Protein AF-A0AAJ5W5S0-F1 (afdb_monomer_lite)

Radius of gyration: 27.09 Å; chains: 1; bounding box: 65×45×74 Å

Secondary structure (DSSP, 8-state):
---------TTS-----GGGGEE-TTPPEEEE---TTGGG-------TTHHHHHHHHHHS--------TT--SGGGGSPSS-----PPPP--------TT--PPBS--TTS--B-TTSEET-GGGTT-TT-B---TT-EEEETTSS-EEE----------TTEEEE--EE-----------S--S----S-S---------SS--------TT--EEEEEEEEEE-SS-EEEEEEEEEEPP-

Structure (mmCIF, N/CA/C/O backbone):
data_AF-A0AAJ5W5S0-F1
#
_entry.id   AF-A0AAJ5W5S0-F1
#
loop_
_atom_site.group_PDB
_atom_site.id
_atom_site.type_symbol
_atom_site.label_atom_id
_atom_site.label_alt_id
_atom_site.label_comp_id
_atom_site.label_asym_id
_atom_site.label_entity_id
_atom_site.label_seq_id
_atom_site.pdbx_PDB_ins_code
_atom_site.Cartn_x
_atom_site.Cartn_y
_atom_site.Cartn_z
_atom_site.occupancy
_atom_site.B_iso_or_equiv
_atom_site.auth_seq_id
_atom_site.auth_comp_id
_atom_site.auth_asym_id
_atom_site.auth_atom_id
_atom_site.pdbx_PDB_model_num
ATOM 1 N N . MET A 1 1 ? 11.240 17.609 6.354 1.00 46.62 1 MET A N 1
ATOM 2 C CA . MET A 1 1 ? 11.406 16.537 5.352 1.00 46.62 1 MET A CA 1
ATOM 3 C C . MET A 1 1 ? 12.796 16.717 4.761 1.00 46.62 1 MET A C 1
ATOM 5 O O . MET A 1 1 ? 13.033 17.749 4.147 1.00 46.62 1 MET A O 1
ATOM 9 N N . GLY A 1 2 ? 13.743 15.846 5.110 1.00 64.19 2 GLY A N 1
ATOM 10 C CA . GLY A 1 2 ? 15.164 16.008 4.784 1.00 64.19 2 GLY A CA 1
ATOM 11 C C . GLY A 1 2 ? 15.650 14.870 3.896 1.00 64.19 2 GLY A C 1
ATOM 12 O O . GLY A 1 2 ? 15.158 13.753 4.017 1.00 64.19 2 GLY A O 1
ATOM 13 N N . ILE A 1 3 ? 16.584 15.169 2.996 1.00 74.00 3 ILE A N 1
ATOM 14 C CA . ILE A 1 3 ? 17.332 14.152 2.254 1.00 74.00 3 ILE A CA 1
ATOM 15 C C . ILE A 1 3 ? 18.455 13.674 3.169 1.00 74.00 3 ILE A C 1
ATOM 17 O O . ILE A 1 3 ? 19.195 14.495 3.712 1.00 74.00 3 ILE A O 1
ATOM 21 N N . GLU A 1 4 ? 18.584 12.363 3.329 1.00 81.81 4 GLU A N 1
ATOM 22 C CA . GLU A 1 4 ? 19.642 11.745 4.118 1.00 81.81 4 GLU A CA 1
ATOM 23 C C . GLU A 1 4 ? 20.483 10.830 3.228 1.00 81.81 4 GLU A C 1
ATOM 25 O O . GLU A 1 4 ? 19.963 10.142 2.348 1.00 81.81 4 GLU A O 1
ATOM 30 N N . LEU A 1 5 ? 21.798 10.874 3.428 1.00 84.50 5 LEU A N 1
ATOM 31 C CA . LEU A 1 5 ? 22.768 10.132 2.631 1.00 84.50 5 LEU A CA 1
ATOM 32 C C . LEU A 1 5 ? 23.194 8.874 3.381 1.00 84.50 5 LEU A C 1
ATOM 34 O O . LEU A 1 5 ? 23.655 8.947 4.519 1.00 84.50 5 LEU A O 1
ATOM 38 N N . TYR A 1 6 ? 23.083 7.738 2.701 1.00 84.88 6 TYR A N 1
ATOM 39 C CA . TYR A 1 6 ? 23.517 6.437 3.193 1.00 84.88 6 TYR A CA 1
ATOM 40 C C . TYR A 1 6 ? 24.647 5.918 2.315 1.00 84.88 6 TYR A C 1
ATOM 42 O O . TYR A 1 6 ? 24.571 5.989 1.088 1.00 84.88 6 TYR A O 1
ATOM 50 N N . ASN A 1 7 ? 25.681 5.380 2.955 1.00 86.75 7 ASN A N 1
ATOM 51 C CA . ASN A 1 7 ? 26.740 4.654 2.268 1.00 86.75 7 ASN A CA 1
ATOM 52 C C . ASN A 1 7 ? 26.413 3.163 2.299 1.00 86.75 7 ASN A C 1
ATOM 54 O O . ASN A 1 7 ? 25.991 2.645 3.334 1.00 86.75 7 ASN A O 1
ATOM 58 N N . THR A 1 8 ? 26.630 2.483 1.180 1.00 86.69 8 THR A N 1
ATOM 59 C CA . THR A 1 8 ? 26.581 1.024 1.123 1.00 86.69 8 THR A CA 1
ATOM 60 C C . THR A 1 8 ? 27.888 0.427 1.628 1.00 86.69 8 THR A C 1
ATOM 62 O O . THR A 1 8 ? 28.939 1.071 1.587 1.00 86.69 8 THR A O 1
ATOM 65 N N . ASP A 1 9 ? 27.837 -0.823 2.068 1.00 87.31 9 ASP A N 1
ATOM 66 C CA . ASP A 1 9 ? 29.029 -1.624 2.306 1.00 87.31 9 ASP A CA 1
ATOM 67 C C . ASP A 1 9 ? 29.714 -2.050 0.988 1.00 87.31 9 ASP A C 1
ATOM 69 O O . ASP A 1 9 ? 29.285 -1.712 -0.121 1.00 87.31 9 ASP A O 1
ATOM 73 N N . ASN A 1 10 ? 30.792 -2.828 1.112 1.00 86.06 10 ASN A N 1
ATOM 74 C CA . ASN A 1 10 ? 31.581 -3.327 -0.020 1.00 86.06 10 ASN A CA 1
ATOM 75 C C . ASN A 1 10 ? 30.823 -4.328 -0.913 1.00 86.06 10 ASN A C 1
ATOM 77 O O . ASN A 1 10 ? 31.327 -4.697 -1.974 1.00 86.06 10 ASN A O 1
ATOM 81 N N . GLN A 1 11 ? 29.652 -4.799 -0.484 1.00 85.19 11 GLN A N 1
ATOM 82 C CA . GLN A 1 11 ? 28.779 -5.700 -1.234 1.00 85.19 11 GLN A CA 1
ATOM 83 C C . GLN A 1 11 ? 27.560 -4.968 -1.823 1.00 85.19 11 GLN A C 1
ATOM 85 O O . GLN A 1 11 ? 26.788 -5.578 -2.561 1.00 85.19 11 GLN A O 1
ATOM 90 N N . GLY A 1 12 ? 27.409 -3.667 -1.550 1.00 82.81 12 GLY A N 1
ATOM 91 C CA . GLY A 1 12 ? 26.295 -2.852 -2.027 1.00 82.81 12 GLY A CA 1
ATOM 92 C C . GLY A 1 12 ? 25.063 -2.876 -1.119 1.00 82.81 12 GLY A C 1
ATOM 93 O O . GLY A 1 12 ? 24.014 -2.382 -1.533 1.00 82.81 12 GLY A O 1
ATOM 94 N N . TYR A 1 13 ? 25.164 -3.415 0.100 1.00 86.62 13 TYR A N 1
ATOM 95 C CA . TYR A 1 13 ? 24.062 -3.440 1.060 1.00 86.62 13 TYR A CA 1
ATOM 96 C C . TYR A 1 13 ? 24.103 -2.245 2.006 1.00 86.62 13 TYR A C 1
ATOM 98 O O . TYR A 1 13 ? 25.158 -1.704 2.337 1.00 86.62 13 TYR A O 1
ATOM 106 N N . PHE A 1 14 ? 22.926 -1.842 2.466 1.00 87.81 14 PHE A N 1
ATOM 107 C CA . PHE A 1 14 ? 22.765 -0.922 3.582 1.00 87.81 14 PHE A CA 1
ATOM 108 C C . PHE A 1 14 ? 21.450 -1.234 4.301 1.00 87.81 14 PHE A C 1
ATOM 110 O O . PHE A 1 14 ? 20.531 -1.803 3.710 1.00 87.81 14 PHE A O 1
ATOM 117 N N . GLU A 1 15 ? 21.359 -0.856 5.574 1.00 86.12 15 GLU A N 1
ATOM 118 C CA . GLU A 1 15 ? 20.167 -1.063 6.393 1.00 86.12 15 GLU A CA 1
ATOM 119 C C . GLU A 1 15 ? 19.621 0.282 6.877 1.00 86.12 15 GLU A C 1
ATOM 121 O O . GLU A 1 15 ? 20.360 1.139 7.372 1.00 86.12 15 GLU A O 1
ATOM 126 N N . PHE A 1 16 ? 18.310 0.468 6.742 1.00 81.81 16 PHE A N 1
ATOM 127 C CA . PHE A 1 16 ? 17.631 1.636 7.280 1.00 81.81 16 PHE A CA 1
ATOM 128 C C . PHE A 1 16 ? 17.373 1.476 8.773 1.00 81.81 16 PHE A C 1
ATOM 130 O O . PHE A 1 16 ? 16.840 0.467 9.232 1.00 81.81 16 PHE A O 1
ATOM 137 N N . LYS A 1 17 ? 17.629 2.538 9.537 1.00 80.50 17 LYS A N 1
ATOM 138 C CA . LYS A 1 17 ? 17.101 2.641 10.898 1.00 80.50 17 LYS A CA 1
ATOM 139 C C . LYS A 1 17 ? 15.604 2.946 10.829 1.00 80.50 17 LYS A C 1
ATOM 141 O O . LYS A 1 17 ? 15.187 3.827 10.083 1.00 80.50 17 LYS A O 1
ATOM 146 N N . ALA A 1 18 ? 14.798 2.278 11.655 1.00 72.56 18 ALA A N 1
ATOM 147 C CA . ALA A 1 18 ? 13.337 2.442 11.664 1.00 72.56 18 ALA A CA 1
ATOM 148 C C . ALA A 1 18 ? 12.876 3.904 11.856 1.00 72.56 18 ALA A C 1
ATOM 150 O O . ALA A 1 18 ? 11.901 4.340 11.245 1.00 72.56 18 ALA A O 1
ATOM 151 N N . ALA A 1 19 ? 13.612 4.686 12.653 1.00 73.50 19 ALA A N 1
ATOM 152 C CA . ALA A 1 19 ? 13.333 6.109 12.861 1.00 73.50 19 ALA A CA 1
ATOM 153 C C . ALA A 1 19 ? 13.374 6.921 11.552 1.00 73.50 19 ALA A C 1
ATOM 155 O O . ALA A 1 19 ? 12.632 7.887 11.402 1.00 73.50 19 ALA A O 1
ATOM 156 N N . ASN A 1 20 ? 14.193 6.500 10.591 1.00 75.31 20 ASN A N 1
ATOM 157 C CA . ASN A 1 20 ? 14.440 7.201 9.335 1.00 75.31 20 ASN A CA 1
ATOM 158 C C . ASN A 1 20 ? 13.430 6.794 8.248 1.00 75.31 20 ASN A C 1
ATOM 160 O O . ASN A 1 20 ? 13.276 7.492 7.251 1.00 75.31 20 ASN A O 1
ATOM 164 N N . LEU A 1 21 ? 12.699 5.696 8.469 1.00 76.69 21 LEU A N 1
ATOM 165 C CA . LEU A 1 21 ? 11.571 5.271 7.639 1.00 76.69 21 LEU A CA 1
ATOM 166 C C . LEU A 1 21 ? 10.233 5.832 8.133 1.00 76.69 21 LEU A C 1
ATOM 168 O O . LEU A 1 21 ? 9.212 5.607 7.487 1.00 76.69 21 LEU A O 1
ATOM 172 N N . THR A 1 22 ? 10.212 6.537 9.270 1.00 77.19 22 THR A N 1
ATOM 173 C CA . THR A 1 22 ? 8.968 7.061 9.838 1.00 77.19 22 THR A CA 1
ATOM 174 C C . THR A 1 22 ? 8.504 8.284 9.053 1.00 77.19 22 THR A C 1
ATOM 176 O O . THR A 1 22 ? 9.159 9.326 9.067 1.00 77.19 22 THR A O 1
ATOM 179 N N . VAL A 1 23 ? 7.359 8.174 8.381 1.00 75.25 23 VAL A N 1
ATOM 180 C CA . VAL A 1 23 ? 6.801 9.240 7.535 1.00 75.25 23 VAL A CA 1
ATOM 181 C C . VAL A 1 23 ? 5.359 9.551 7.905 1.00 75.25 23 VAL A C 1
ATOM 183 O O . VAL A 1 23 ? 4.652 8.737 8.496 1.00 75.25 23 VAL A O 1
ATOM 186 N N . GLU A 1 24 ? 4.907 10.754 7.560 1.00 69.56 24 GLU A N 1
ATOM 187 C CA . GLU A 1 24 ? 3.483 11.077 7.607 1.00 69.56 24 GLU A CA 1
ATOM 188 C C . GLU A 1 24 ? 2.697 10.155 6.669 1.00 69.56 24 GLU A C 1
ATOM 190 O O . GLU A 1 24 ? 3.199 9.711 5.632 1.00 69.56 24 GLU A O 1
ATOM 195 N N . LYS A 1 25 ? 1.448 9.876 7.046 1.00 67.25 25 LYS A N 1
ATOM 196 C CA . LYS A 1 25 ? 0.549 9.004 6.292 1.00 67.25 25 LYS A CA 1
ATOM 197 C C . LYS A 1 25 ? 0.494 9.404 4.809 1.00 67.25 25 LYS A C 1
ATOM 199 O O . LYS A 1 25 ? 0.438 10.588 4.492 1.00 67.25 25 LYS A O 1
ATOM 204 N N . GLU A 1 26 ? 0.474 8.403 3.925 1.00 67.31 26 GLU A N 1
ATOM 205 C CA . GLU A 1 26 ? 0.316 8.554 2.464 1.00 67.31 26 GLU A CA 1
ATOM 206 C C . GLU A 1 26 ? 1.470 9.276 1.749 1.00 67.31 26 GLU A C 1
ATOM 208 O O . GLU A 1 26 ? 1.390 9.522 0.546 1.00 67.31 26 GLU A O 1
ATOM 213 N N . LYS A 1 27 ? 2.579 9.565 2.441 1.00 72.56 27 LYS A N 1
ATOM 214 C CA . LYS A 1 27 ? 3.788 10.082 1.794 1.00 72.56 27 LYS A CA 1
ATOM 215 C C . LYS A 1 27 ? 4.736 8.931 1.446 1.00 72.56 27 LYS A C 1
ATOM 217 O O . LYS A 1 27 ? 5.205 8.254 2.360 1.00 72.56 27 LYS A O 1
ATOM 222 N N . PRO A 1 28 ? 5.018 8.683 0.155 1.00 73.56 28 PRO A N 1
ATOM 223 C CA . PRO A 1 28 ? 5.963 7.646 -0.243 1.00 73.56 28 PRO A CA 1
ATOM 224 C C . PRO A 1 28 ? 7.396 8.030 0.142 1.00 73.56 28 PRO A C 1
ATOM 226 O O . PRO A 1 28 ? 7.761 9.211 0.134 1.00 73.56 28 PRO A O 1
ATOM 229 N N . VAL A 1 29 ? 8.216 7.023 0.440 1.00 82.75 29 VAL A N 1
ATOM 230 C CA . VAL A 1 29 ? 9.662 7.177 0.621 1.00 82.75 29 VAL A CA 1
ATOM 231 C C . VAL A 1 29 ? 10.337 6.881 -0.712 1.00 82.75 29 VAL A C 1
ATOM 233 O O . VAL A 1 29 ? 10.111 5.833 -1.313 1.00 82.75 29 VAL A O 1
ATOM 236 N N . TYR A 1 30 ? 11.178 7.803 -1.176 1.00 85.69 30 TYR A N 1
ATOM 237 C CA . TYR A 1 30 ? 11.955 7.625 -2.398 1.00 85.69 30 TYR A CA 1
ATOM 238 C C . TYR A 1 30 ? 13.418 7.377 -2.061 1.00 85.69 30 TYR A C 1
ATOM 240 O O . TYR A 1 30 ? 14.034 8.150 -1.325 1.00 85.69 30 TYR A O 1
ATOM 248 N N . ILE A 1 31 ? 13.981 6.327 -2.650 1.00 86.00 31 ILE A N 1
ATOM 249 C CA . ILE A 1 31 ? 15.407 6.025 -2.586 1.00 86.00 31 ILE A CA 1
ATOM 250 C C . ILE A 1 31 ? 16.011 6.354 -3.942 1.00 86.00 31 ILE A C 1
ATOM 252 O O . ILE A 1 31 ? 15.537 5.879 -4.976 1.00 86.00 31 ILE A O 1
ATOM 256 N N . PHE A 1 32 ? 17.084 7.137 -3.919 1.00 86.75 32 PHE A N 1
ATOM 257 C CA . PHE A 1 32 ? 17.840 7.509 -5.104 1.00 86.75 32 PHE A CA 1
ATOM 258 C C . PHE A 1 32 ? 19.259 6.966 -5.004 1.00 86.75 32 PHE A C 1
ATOM 260 O O . PHE A 1 32 ? 19.935 7.160 -3.995 1.00 86.75 32 PHE A O 1
ATOM 267 N N . LEU A 1 33 ? 19.744 6.346 -6.076 1.00 85.94 33 LEU A N 1
ATOM 268 C CA . LEU A 1 33 ? 21.155 6.005 -6.193 1.00 85.94 33 LEU A CA 1
ATOM 269 C C . LEU A 1 33 ? 21.952 7.286 -6.467 1.00 85.94 33 LEU A C 1
ATOM 271 O O . LEU A 1 33 ? 21.665 8.009 -7.424 1.00 85.94 33 LEU A O 1
ATOM 275 N N . GLY A 1 34 ? 22.955 7.571 -5.638 1.00 82.88 34 GLY A N 1
ATOM 276 C CA . GLY A 1 34 ? 23.822 8.750 -5.764 1.00 82.88 34 GLY A CA 1
ATOM 277 C C . GLY A 1 34 ? 24.948 8.630 -6.802 1.00 82.88 34 GLY A C 1
ATOM 278 O O . GLY A 1 34 ? 25.761 9.540 -6.911 1.00 82.88 34 GLY A O 1
ATOM 279 N N . GLU A 1 35 ? 25.018 7.527 -7.551 1.00 81.44 35 GLU A N 1
ATOM 280 C CA . GLU A 1 35 ? 26.126 7.216 -8.466 1.00 81.44 35 GLU A CA 1
ATOM 281 C C . GLU A 1 35 ? 25.953 7.862 -9.855 1.00 81.44 35 GLU A C 1
ATOM 283 O O . GLU A 1 35 ? 24.834 8.137 -10.289 1.00 81.44 35 GLU A O 1
ATOM 288 N N . LYS A 1 36 ? 27.046 8.096 -10.592 1.00 78.31 36 LYS A N 1
ATOM 289 C CA . LYS A 1 36 ? 27.003 8.669 -11.952 1.00 78.31 36 LYS A CA 1
ATOM 290 C C . LYS A 1 36 ? 26.482 7.682 -13.001 1.00 78.31 36 LYS A C 1
ATOM 292 O O . LYS A 1 36 ? 25.806 8.096 -13.934 1.00 78.31 36 LYS A O 1
ATOM 297 N N . ASN A 1 37 ? 26.768 6.389 -12.848 1.00 78.88 37 ASN A N 1
ATOM 298 C CA . ASN A 1 37 ? 26.404 5.336 -13.808 1.00 78.88 37 ASN A CA 1
ATOM 299 C C . ASN A 1 37 ? 25.203 4.507 -13.328 1.00 78.88 37 ASN A C 1
ATOM 301 O O . ASN A 1 37 ? 25.289 3.280 -13.250 1.00 78.88 37 ASN A O 1
ATOM 305 N N . LYS A 1 38 ? 24.097 5.170 -12.968 1.00 77.56 38 LYS A N 1
ATOM 306 C CA . LYS A 1 38 ? 22.944 4.530 -12.304 1.00 77.56 38 LYS A CA 1
ATOM 307 C C . LYS A 1 38 ? 22.337 3.378 -13.098 1.00 77.56 38 LYS A C 1
ATOM 309 O O . LYS A 1 38 ? 21.901 2.403 -12.502 1.00 77.56 38 LYS A O 1
ATOM 314 N N . ASP A 1 39 ? 22.404 3.452 -14.423 1.00 74.88 39 ASP A N 1
ATOM 315 C CA . ASP A 1 39 ? 21.857 2.449 -15.345 1.00 74.88 39 ASP A CA 1
ATOM 316 C C . ASP A 1 39 ? 22.540 1.075 -15.246 1.00 74.88 39 ASP A C 1
ATOM 318 O O . ASP A 1 39 ? 22.029 0.086 -15.764 1.00 74.88 39 ASP A O 1
ATOM 322 N N . ARG A 1 40 ? 23.702 0.993 -14.583 1.00 78.81 40 ARG A N 1
ATOM 323 C CA . ARG A 1 40 ? 24.437 -0.264 -14.365 1.00 78.81 40 ARG A CA 1
ATOM 324 C C . ARG A 1 40 ? 24.049 -0.985 -13.077 1.00 78.81 40 ARG A C 1
ATOM 326 O O . ARG A 1 40 ? 24.549 -2.080 -12.833 1.00 78.81 40 ARG A O 1
ATOM 333 N N . TYR A 1 41 ? 23.205 -0.374 -12.254 1.00 75.44 41 TYR A N 1
ATOM 334 C CA . TYR A 1 41 ? 22.853 -0.878 -10.936 1.00 75.44 41 TYR A CA 1
ATOM 335 C C . TYR A 1 41 ? 21.350 -1.115 -10.843 1.00 75.44 41 TYR A C 1
ATOM 337 O O . TYR A 1 41 ? 20.541 -0.333 -11.341 1.00 75.44 41 TYR A O 1
ATOM 345 N N . VAL A 1 42 ? 20.979 -2.190 -10.152 1.00 79.00 42 VAL A N 1
ATOM 346 C CA . VAL A 1 42 ? 19.589 -2.490 -9.814 1.00 79.00 42 VAL A CA 1
ATOM 347 C C . VAL A 1 42 ? 19.411 -2.227 -8.327 1.00 79.00 42 VAL A C 1
ATOM 349 O O . VAL A 1 42 ? 20.052 -2.866 -7.496 1.00 79.00 42 VAL A O 1
ATOM 352 N N . LEU A 1 43 ? 18.541 -1.275 -7.992 1.00 79.69 43 LEU A N 1
ATOM 353 C CA . LEU A 1 43 ? 18.087 -1.085 -6.619 1.00 79.69 43 LEU A CA 1
ATOM 354 C C . LEU A 1 43 ? 17.004 -2.123 -6.321 1.00 79.69 43 LEU A C 1
ATOM 356 O O . LEU A 1 43 ? 16.025 -2.226 -7.058 1.00 79.69 43 LEU A O 1
ATOM 360 N N . SER A 1 44 ? 17.171 -2.872 -5.235 1.00 82.25 44 SER A N 1
ATOM 361 C CA . SER A 1 44 ? 16.163 -3.810 -4.743 1.00 82.25 44 SER A CA 1
ATOM 362 C C . SER A 1 44 ? 15.917 -3.569 -3.261 1.00 82.25 44 SER A C 1
ATOM 364 O O . SER A 1 44 ? 16.843 -3.254 -2.515 1.00 82.25 44 SER A O 1
ATOM 366 N N . ILE A 1 45 ? 14.656 -3.678 -2.850 1.00 83.06 45 ILE A N 1
ATOM 367 C CA . ILE A 1 45 ? 14.244 -3.511 -1.458 1.00 83.06 45 ILE A CA 1
ATOM 368 C C . ILE A 1 45 ? 13.828 -4.873 -0.935 1.00 83.06 45 ILE A C 1
ATOM 370 O O . ILE A 1 45 ? 12.946 -5.519 -1.499 1.00 83.06 45 ILE A O 1
ATOM 374 N N . ASN A 1 46 ? 14.463 -5.288 0.154 1.00 84.00 46 ASN A N 1
ATOM 375 C CA . ASN A 1 46 ? 14.080 -6.480 0.887 1.00 84.00 46 ASN A CA 1
ATOM 376 C C . ASN A 1 46 ? 13.329 -6.065 2.155 1.00 84.00 46 ASN A C 1
ATOM 378 O O . ASN A 1 46 ? 13.953 -5.690 3.145 1.00 84.00 46 ASN A O 1
ATOM 382 N N . ASP A 1 47 ? 11.997 -6.109 2.111 1.00 80.44 47 ASP A N 1
ATOM 383 C CA . ASP A 1 47 ? 11.155 -5.891 3.287 1.00 80.44 47 ASP A CA 1
ATOM 384 C C . ASP A 1 47 ? 10.865 -7.238 3.982 1.00 80.44 47 ASP A C 1
ATOM 386 O O . ASP A 1 47 ? 10.061 -8.031 3.471 1.00 80.44 47 ASP A O 1
ATOM 390 N N . PRO A 1 48 ? 11.476 -7.519 5.152 1.00 76.62 48 PRO A N 1
ATOM 391 C CA . PRO A 1 48 ? 11.246 -8.769 5.873 1.00 76.62 48 PRO A CA 1
ATOM 392 C C . PRO A 1 48 ? 9.800 -8.898 6.385 1.00 76.62 48 PRO A C 1
ATOM 394 O O . PRO A 1 48 ? 9.336 -10.013 6.640 1.00 76.62 48 PRO A O 1
ATOM 397 N N . TYR A 1 49 ? 9.062 -7.789 6.504 1.00 74.31 49 TYR A N 1
ATOM 398 C CA . TYR A 1 49 ? 7.690 -7.765 7.007 1.00 74.31 49 TYR A CA 1
ATOM 399 C C . TYR A 1 49 ? 6.638 -7.918 5.907 1.00 74.31 49 TYR A C 1
ATOM 401 O O . TYR A 1 49 ? 5.500 -8.278 6.212 1.00 74.31 49 TYR A O 1
ATOM 409 N N . ALA A 1 50 ? 6.990 -7.750 4.629 1.00 76.56 50 ALA A N 1
ATOM 410 C CA . ALA A 1 50 ? 6.040 -7.877 3.520 1.00 76.56 50 ALA A CA 1
ATOM 411 C C . ALA A 1 50 ? 5.343 -9.251 3.499 1.00 76.56 50 ALA A C 1
ATOM 413 O O . ALA A 1 50 ? 4.129 -9.357 3.298 1.00 76.56 50 ALA A O 1
ATOM 414 N N . ASN A 1 51 ? 6.100 -10.323 3.752 1.00 75.19 51 ASN A N 1
ATOM 415 C CA . ASN A 1 51 ? 5.561 -11.685 3.798 1.00 75.19 51 ASN A CA 1
ATOM 416 C C . ASN A 1 51 ? 4.763 -11.960 5.079 1.00 75.19 51 ASN A C 1
ATOM 418 O O . ASN A 1 51 ? 3.765 -12.688 5.039 1.00 75.19 51 ASN A O 1
ATOM 422 N N . LEU A 1 52 ? 5.166 -11.351 6.198 1.00 73.44 52 LEU A N 1
ATOM 423 C CA . LEU A 1 52 ? 4.411 -11.411 7.446 1.00 73.44 52 LEU A CA 1
ATOM 424 C C . LEU A 1 52 ? 3.055 -10.726 7.275 1.00 73.44 52 LEU A C 1
ATOM 426 O O . LEU A 1 52 ? 2.042 -11.353 7.558 1.00 73.44 52 LEU A O 1
ATOM 430 N N . ASN A 1 53 ? 3.005 -9.520 6.703 1.00 69.06 53 ASN A N 1
ATOM 431 C CA . ASN A 1 53 ? 1.757 -8.807 6.415 1.00 69.06 53 ASN A CA 1
ATOM 432 C C . ASN A 1 53 ? 0.809 -9.642 5.543 1.00 69.06 53 ASN A C 1
ATOM 434 O O . ASN A 1 53 ? -0.364 -9.802 5.880 1.00 69.06 53 ASN A O 1
ATOM 438 N N . LYS A 1 54 ? 1.319 -10.267 4.472 1.00 70.88 54 LYS A N 1
ATOM 439 C CA . LYS A 1 54 ? 0.528 -11.189 3.633 1.00 70.88 54 LYS A CA 1
ATOM 440 C C . LYS A 1 54 ? -0.021 -12.389 4.409 1.00 70.88 54 LYS A C 1
ATOM 442 O O . LYS A 1 54 ? -1.087 -12.896 4.071 1.00 70.88 54 LYS A O 1
ATOM 447 N N . SER A 1 55 ? 0.708 -12.862 5.415 1.00 70.88 55 SER A N 1
ATOM 448 C CA . SER A 1 55 ? 0.290 -13.984 6.262 1.00 70.88 55 SER A CA 1
ATOM 449 C C . SER A 1 55 ? -0.730 -13.542 7.314 1.00 70.88 55 SER A C 1
ATOM 451 O O . SER A 1 55 ? -1.739 -14.219 7.497 1.00 70.88 55 SER A O 1
ATOM 453 N N . TYR A 1 56 ? -0.541 -12.366 7.920 1.00 67.56 56 TYR A N 1
ATOM 454 C CA . TYR A 1 56 ? -1.489 -11.754 8.857 1.00 67.56 56 TYR A CA 1
ATOM 455 C C . TYR A 1 56 ? -2.852 -11.498 8.221 1.00 67.56 56 TYR A C 1
ATOM 457 O O . TYR A 1 56 ? -3.872 -11.796 8.837 1.00 67.56 56 TYR A O 1
ATOM 465 N N . LEU A 1 57 ? -2.891 -11.042 6.966 1.00 62.22 57 LEU A N 1
ATOM 466 C CA . LEU A 1 57 ? -4.148 -10.862 6.230 1.00 62.22 57 LEU A CA 1
ATOM 467 C C . LEU A 1 57 ? -4.978 -12.152 6.119 1.00 62.22 57 LEU A C 1
ATOM 469 O O . LEU A 1 57 ? -6.189 -12.072 5.961 1.00 62.22 57 LEU A O 1
ATOM 473 N N . LYS A 1 58 ? -4.358 -13.335 6.217 1.00 68.62 58 LYS A N 1
ATOM 474 C CA . LYS A 1 58 ? -5.072 -14.623 6.194 1.00 68.62 58 LYS A CA 1
ATOM 475 C C . LYS A 1 58 ? -5.629 -15.027 7.558 1.00 68.62 58 LYS A C 1
ATOM 477 O O . LYS A 1 58 ? -6.555 -15.829 7.605 1.00 68.62 58 LYS A O 1
ATOM 482 N N . LEU A 1 59 ? -5.062 -14.509 8.651 1.00 62.78 59 LEU A N 1
ATOM 483 C CA . LEU A 1 59 ? -5.556 -14.756 10.011 1.00 62.78 59 LEU A CA 1
ATOM 484 C C . LEU A 1 59 ? -6.864 -14.006 10.270 1.00 62.78 59 LEU A C 1
ATOM 486 O O . LEU A 1 59 ? -7.715 -14.470 11.023 1.00 62.78 59 LEU A O 1
ATOM 490 N N . PHE A 1 60 ? -7.041 -12.869 9.601 1.00 58.69 60 PHE A N 1
ATOM 491 C CA . PHE A 1 60 ? -8.288 -12.126 9.598 1.00 58.69 60 PHE A CA 1
ATOM 492 C C . PHE A 1 60 ? -9.097 -12.547 8.375 1.00 58.69 60 PHE A C 1
ATOM 494 O O . PHE A 1 60 ? -8.994 -11.956 7.303 1.00 58.69 60 PHE A O 1
ATOM 501 N N . GLY A 1 61 ? -9.912 -13.591 8.526 1.00 50.31 61 GLY A N 1
ATOM 502 C CA . GLY A 1 61 ? -10.968 -13.834 7.553 1.00 50.31 61 GLY A CA 1
ATOM 503 C C . GLY A 1 61 ? -11.840 -12.575 7.473 1.00 50.31 61 GLY A C 1
ATOM 504 O O . GLY A 1 61 ? -12.216 -12.060 8.531 1.00 50.31 61 GLY A O 1
ATOM 505 N N . PRO A 1 62 ? -12.153 -12.036 6.280 1.00 47.34 62 PRO A N 1
ATOM 506 C CA . PRO A 1 62 ? -13.204 -11.036 6.187 1.00 47.34 62 PRO A CA 1
ATOM 507 C C . PRO A 1 62 ? -14.440 -11.619 6.873 1.00 47.34 62 PRO A C 1
ATOM 509 O O . PRO A 1 62 ? -14.912 -12.695 6.497 1.00 47.34 62 PRO A O 1
ATOM 512 N N . GLU A 1 63 ? -14.941 -10.945 7.911 1.00 42.06 63 GLU A N 1
ATOM 513 C CA . GLU A 1 63 ? -16.275 -11.226 8.428 1.00 42.06 63 GLU A CA 1
ATOM 514 C C . GLU A 1 63 ? -17.242 -10.873 7.296 1.00 42.06 63 GLU A C 1
ATOM 516 O O . GLU A 1 63 ? -17.716 -9.742 7.169 1.00 42.06 63 GLU A O 1
ATOM 521 N N . TYR A 1 64 ? -17.501 -11.842 6.419 1.00 40.25 64 TYR A N 1
ATOM 522 C CA . TYR A 1 64 ? -18.601 -11.769 5.484 1.00 40.25 64 TYR A CA 1
ATOM 523 C C . TYR A 1 64 ? -19.864 -11.798 6.333 1.00 40.25 64 TYR A C 1
ATOM 525 O O . TYR A 1 64 ? -20.404 -12.857 6.654 1.00 40.25 64 TYR A O 1
ATOM 533 N N . ARG A 1 65 ? -20.358 -10.615 6.706 1.00 44.28 65 ARG A N 1
ATOM 534 C CA . ARG A 1 65 ? -21.783 -10.481 6.975 1.00 44.28 65 ARG A CA 1
ATOM 535 C C . ARG A 1 65 ? -22.448 -10.941 5.692 1.00 44.28 65 ARG A C 1
ATOM 537 O O . ARG A 1 65 ? -22.274 -10.299 4.658 1.00 44.28 65 ARG A O 1
ATOM 544 N N . ALA A 1 66 ? -23.110 -12.094 5.740 1.00 44.09 66 ALA A N 1
ATOM 545 C CA . ALA A 1 66 ? -23.911 -12.556 4.626 1.00 44.09 66 ALA A CA 1
ATOM 546 C C . ALA A 1 66 ? -24.856 -11.408 4.273 1.00 44.09 66 ALA A C 1
ATOM 548 O O . ALA A 1 66 ? -25.749 -11.075 5.053 1.00 44.09 66 ALA A O 1
ATOM 549 N N . VAL A 1 67 ? -24.605 -10.747 3.143 1.00 46.94 67 VAL A N 1
ATOM 550 C CA . VAL A 1 67 ? -25.576 -9.820 2.582 1.00 46.94 67 VAL A CA 1
ATOM 551 C C . VAL A 1 67 ? -26.773 -10.707 2.264 1.00 46.94 67 VAL A C 1
ATOM 553 O O . VAL A 1 67 ? -26.602 -11.677 1.517 1.00 46.94 67 VAL A O 1
ATOM 556 N N . PRO A 1 68 ? -27.950 -10.474 2.871 1.00 50.44 68 PRO A N 1
ATOM 557 C CA . PRO A 1 68 ? -29.116 -11.271 2.551 1.00 50.44 68 PRO A CA 1
ATOM 558 C C . PRO A 1 68 ? -29.291 -11.232 1.035 1.00 50.44 68 PRO A C 1
ATOM 560 O O . PRO A 1 68 ? -29.278 -10.154 0.442 1.00 50.44 68 PRO A O 1
ATOM 563 N N . SER A 1 69 ? -29.436 -12.392 0.398 1.00 50.91 69 SER A N 1
ATOM 564 C CA . SER A 1 69 ? -29.549 -12.521 -1.064 1.00 50.91 69 SER A CA 1
ATOM 565 C C . SER A 1 69 ? -30.730 -11.725 -1.650 1.00 50.91 69 SER A C 1
ATOM 567 O O . SER A 1 69 ? -30.852 -11.580 -2.860 1.00 50.91 69 SER A O 1
ATOM 569 N N . SER A 1 70 ? -31.604 -11.211 -0.780 1.00 52.78 70 SER A N 1
ATOM 570 C CA . SER A 1 70 ? -32.734 -10.331 -1.058 1.00 52.78 70 SER A CA 1
ATOM 571 C C . SER A 1 70 ? -32.384 -8.839 -1.161 1.00 52.78 70 SER A C 1
ATOM 573 O O . SER A 1 70 ? -33.251 -8.047 -1.532 1.00 52.78 70 SER A O 1
ATOM 575 N N . VAL A 1 71 ? -31.154 -8.414 -0.854 1.00 46.81 71 VAL A N 1
ATOM 576 C CA . VAL A 1 71 ? -30.754 -7.002 -0.935 1.00 46.81 71 VAL A CA 1
ATOM 577 C C . VAL A 1 71 ? -30.314 -6.672 -2.362 1.00 46.81 71 VAL A C 1
ATOM 579 O O . VAL A 1 71 ? -29.153 -6.822 -2.725 1.00 46.81 71 VAL A O 1
ATOM 582 N N . GLN A 1 72 ? -31.255 -6.201 -3.183 1.00 52.72 72 GLN A N 1
ATOM 583 C CA . GLN A 1 72 ? -30.970 -5.746 -4.553 1.00 52.72 72 GLN A CA 1
ATOM 584 C C . GLN A 1 72 ? -30.282 -4.371 -4.621 1.00 52.72 72 GLN A C 1
ATOM 586 O O . GLN A 1 72 ? -29.818 -3.967 -5.683 1.00 52.72 72 GLN A O 1
ATOM 591 N N . ASN A 1 73 ? -30.229 -3.632 -3.508 1.00 53.62 73 ASN A N 1
ATOM 592 C CA . ASN A 1 73 ? -29.661 -2.289 -3.448 1.00 53.62 73 ASN A CA 1
ATOM 593 C C . ASN A 1 73 ? -29.014 -2.032 -2.077 1.00 53.62 73 ASN A C 1
ATOM 595 O O . ASN A 1 73 ? -29.636 -2.253 -1.037 1.00 53.62 73 ASN A O 1
ATOM 599 N N . ASN A 1 74 ? -27.790 -1.499 -2.081 1.00 49.31 74 ASN A N 1
ATOM 600 C CA . ASN A 1 74 ? -27.009 -1.162 -0.886 1.00 49.31 74 ASN A CA 1
ATOM 601 C C . ASN A 1 74 ? -27.692 -0.144 0.050 1.00 49.31 74 ASN A C 1
ATOM 603 O O . ASN A 1 74 ? -27.307 -0.041 1.212 1.00 49.31 74 ASN A O 1
ATOM 607 N N . ASN A 1 75 ? -28.741 0.553 -0.401 1.00 55.62 75 ASN A N 1
ATOM 608 C CA . ASN A 1 75 ? -29.557 1.436 0.441 1.00 55.62 75 ASN A CA 1
ATOM 609 C C . ASN A 1 75 ? -30.156 0.722 1.669 1.00 55.62 75 ASN A C 1
ATOM 611 O O . ASN A 1 75 ? -30.356 1.355 2.702 1.00 55.62 75 ASN A O 1
ATOM 615 N N . VAL A 1 76 ? -30.409 -0.591 1.591 1.00 52.81 76 VAL A N 1
ATOM 616 C CA . VAL A 1 76 ? -30.970 -1.384 2.706 1.00 52.81 76 VAL A CA 1
ATOM 617 C C . VAL A 1 76 ? -29.948 -1.614 3.831 1.00 52.81 76 VAL A C 1
ATOM 619 O O . VAL A 1 76 ? -30.335 -1.846 4.971 1.00 52.81 76 VAL A O 1
ATOM 622 N N . LEU A 1 77 ? -28.649 -1.525 3.526 1.00 51.25 77 LEU A N 1
ATOM 623 C CA . LEU A 1 77 ? -27.558 -1.647 4.500 1.00 51.25 77 LEU A CA 1
ATOM 624 C C . LEU A 1 77 ? -27.097 -0.289 5.046 1.00 51.25 77 LEU A C 1
ATOM 626 O O . LEU A 1 77 ? -26.239 -0.254 5.923 1.00 51.25 77 LEU A O 1
ATOM 630 N N . SER A 1 78 ? -27.647 0.815 4.531 1.00 52.97 78 SER A N 1
ATOM 631 C CA . SER A 1 78 ? -27.349 2.151 5.040 1.00 52.97 78 SER A CA 1
ATOM 632 C C . SER A 1 78 ? -28.054 2.390 6.373 1.00 52.97 78 SER A C 1
ATOM 634 O O . SER A 1 78 ? -29.239 2.073 6.529 1.00 52.97 78 SER A O 1
ATOM 636 N N . LEU A 1 79 ? -27.341 2.976 7.336 1.00 53.78 79 LEU A N 1
ATOM 637 C CA . LEU A 1 79 ? -27.992 3.579 8.493 1.00 53.78 79 LEU A CA 1
ATOM 638 C C . LEU A 1 79 ? -28.901 4.702 7.973 1.00 53.78 79 LEU A C 1
ATOM 640 O O . LEU A 1 79 ? -28.484 5.533 7.161 1.00 53.78 79 LEU A O 1
ATOM 644 N N . LYS A 1 80 ? -30.177 4.695 8.380 1.00 49.84 80 LYS A N 1
ATOM 645 C CA . LYS A 1 80 ? -31.113 5.750 7.980 1.00 49.84 80 LYS A CA 1
ATOM 646 C C . LYS A 1 80 ? -30.561 7.087 8.479 1.00 49.84 80 LYS A C 1
ATOM 648 O O . LYS A 1 80 ? -30.403 7.264 9.681 1.00 49.84 80 LYS A O 1
ATOM 653 N N . SER A 1 81 ? -30.350 7.998 7.526 1.00 48.47 81 SER A N 1
ATOM 654 C CA . SER A 1 81 ? -29.888 9.390 7.660 1.00 48.47 81 SER A CA 1
ATOM 655 C C . SER A 1 81 ? -28.450 9.604 8.167 1.00 48.47 81 SER A C 1
ATOM 657 O O . SER A 1 81 ? -28.080 9.178 9.249 1.00 48.47 81 SER A O 1
ATOM 659 N N . ASN A 1 82 ? -27.688 10.372 7.378 1.00 49.22 82 ASN A N 1
ATOM 660 C CA . ASN A 1 82 ? -26.477 11.118 7.755 1.00 49.22 82 ASN A CA 1
ATOM 661 C C . ASN A 1 82 ? -25.155 10.357 7.984 1.00 49.22 82 ASN A C 1
ATOM 663 O O . ASN A 1 82 ? -24.266 10.866 8.658 1.00 49.22 82 ASN A O 1
ATOM 667 N N . GLU A 1 83 ? -24.934 9.205 7.345 1.00 48.50 83 GLU A N 1
ATOM 668 C CA . GLU A 1 83 ? -23.566 8.672 7.232 1.00 48.50 83 GLU A CA 1
ATOM 669 C C . GLU A 1 83 ? -22.718 9.499 6.247 1.00 48.50 83 GLU A C 1
ATOM 671 O O . GLU A 1 83 ? -22.955 9.482 5.033 1.00 48.50 83 GLU A O 1
ATOM 676 N N . THR A 1 84 ? -21.653 10.135 6.742 1.00 47.81 84 THR A N 1
ATOM 677 C CA . THR A 1 84 ? -20.536 10.674 5.942 1.00 47.81 84 THR A CA 1
ATOM 678 C C . THR A 1 84 ? -19.545 9.563 5.567 1.00 47.81 84 THR A C 1
ATOM 680 O O . THR A 1 84 ? -18.332 9.684 5.717 1.00 47.81 84 THR A O 1
ATOM 683 N N . ALA A 1 85 ? -20.048 8.425 5.087 1.00 46.47 85 ALA A N 1
ATOM 684 C CA . ALA A 1 85 ? -19.191 7.334 4.637 1.00 46.47 85 ALA A CA 1
ATOM 685 C C . ALA A 1 85 ? -18.622 7.643 3.242 1.00 46.47 85 ALA A C 1
ATOM 687 O O . ALA A 1 85 ? -19.354 8.064 2.343 1.00 46.47 85 ALA A O 1
ATOM 688 N N . ILE A 1 86 ? -17.322 7.394 3.038 1.00 46.97 86 ILE A N 1
ATOM 689 C CA . ILE A 1 86 ? -16.699 7.416 1.707 1.00 46.97 86 ILE A CA 1
ATOM 690 C C . ILE A 1 86 ? -17.377 6.327 0.872 1.00 46.97 86 ILE A C 1
ATOM 692 O O . ILE A 1 86 ? -17.111 5.137 1.039 1.00 46.97 86 ILE A O 1
ATOM 696 N N . ARG A 1 87 ? -18.287 6.731 -0.013 1.00 47.31 87 ARG A N 1
ATOM 697 C CA . ARG A 1 87 ? -18.956 5.821 -0.941 1.00 47.31 87 ARG A CA 1
ATOM 698 C C . ARG A 1 87 ? -18.056 5.619 -2.148 1.00 47.31 87 ARG A C 1
ATOM 700 O O . ARG A 1 87 ? -17.560 6.585 -2.727 1.00 47.31 87 ARG A O 1
ATOM 707 N N . LEU A 1 88 ? -17.867 4.365 -2.550 1.00 48.31 88 LEU A N 1
ATOM 708 C CA . LEU A 1 88 ? -17.310 4.087 -3.867 1.00 48.31 88 LEU A CA 1
ATOM 709 C C . LEU A 1 88 ? -18.233 4.719 -4.911 1.00 48.31 88 LEU A C 1
ATOM 711 O O . LEU A 1 88 ? -19.456 4.592 -4.828 1.00 48.31 88 LEU A O 1
ATOM 715 N N . LYS A 1 89 ? -17.641 5.435 -5.869 1.00 46.38 89 LYS A N 1
ATOM 716 C CA . LYS A 1 89 ? -18.383 6.021 -6.982 1.00 46.38 89 LYS A CA 1
ATOM 717 C C . LYS A 1 89 ? -19.057 4.882 -7.742 1.00 46.38 89 LYS A C 1
ATOM 719 O O . LYS A 1 89 ? -18.404 3.891 -8.060 1.00 46.38 89 LYS A O 1
ATOM 724 N N . GLU A 1 90 ? -20.353 5.017 -7.997 1.00 46.50 90 GLU A N 1
ATOM 725 C CA . GLU A 1 90 ? -21.100 4.049 -8.793 1.00 46.50 90 GLU A CA 1
ATOM 726 C C . GLU A 1 90 ? -20.394 3.851 -10.140 1.00 46.50 90 GLU A C 1
ATOM 728 O O . GLU A 1 90 ? -20.165 4.806 -10.888 1.00 46.50 90 GLU A O 1
ATOM 733 N N . VAL A 1 91 ? -19.989 2.611 -10.422 1.00 47.25 91 VAL A N 1
ATOM 734 C CA . VAL A 1 91 ? -19.376 2.258 -11.701 1.00 47.25 91 VAL A CA 1
ATOM 735 C C . VAL A 1 91 ? -20.507 2.020 -12.686 1.00 47.25 91 VAL A C 1
ATOM 737 O O . VAL A 1 91 ? -21.107 0.949 -12.724 1.00 47.25 91 VAL A O 1
ATOM 740 N N . GLN A 1 92 ? -20.809 3.036 -13.487 1.00 47.94 92 GLN A N 1
ATOM 741 C CA . GLN A 1 92 ? -21.731 2.892 -14.600 1.00 47.94 92 GLN A CA 1
ATOM 742 C C . GLN A 1 92 ? -20.974 2.282 -15.785 1.00 47.94 92 GLN A C 1
ATOM 744 O O . GLN A 1 92 ? -20.169 2.951 -16.433 1.00 47.94 92 GLN A O 1
ATOM 749 N N . ILE A 1 93 ? -21.213 0.999 -16.064 1.00 48.75 93 ILE A N 1
ATOM 750 C CA . ILE A 1 93 ? -20.699 0.355 -17.277 1.00 48.75 93 ILE A CA 1
ATOM 751 C C . ILE A 1 93 ? -21.570 0.830 -18.440 1.00 48.75 93 ILE A C 1
ATOM 753 O O . ILE A 1 93 ? -22.679 0.340 -18.644 1.00 48.75 93 ILE A O 1
ATOM 757 N N . THR A 1 94 ? -21.087 1.818 -19.189 1.00 46.59 94 THR A N 1
ATOM 758 C CA . THR A 1 94 ? -21.724 2.259 -20.431 1.00 46.59 94 THR A CA 1
ATOM 759 C C . THR A 1 94 ? -21.102 1.513 -21.610 1.00 46.59 94 THR A C 1
ATOM 761 O O . THR A 1 94 ? -19.882 1.403 -21.733 1.00 46.59 94 THR A O 1
ATOM 764 N N . SER A 1 95 ? -21.937 0.956 -22.488 1.00 44.72 95 SER A N 1
ATOM 765 C CA . SER A 1 95 ? -21.475 0.314 -23.719 1.00 44.72 95 SER A CA 1
ATOM 766 C C . SER A 1 95 ? -20.950 1.383 -24.685 1.00 44.72 95 SER A C 1
ATOM 768 O O . SER A 1 95 ? -21.726 2.031 -25.387 1.00 44.72 95 SER A O 1
ATOM 770 N N . GLY A 1 96 ? -19.637 1.596 -24.707 1.00 48.31 96 GLY A N 1
ATOM 771 C CA . GLY A 1 96 ? -18.970 2.473 -25.665 1.00 48.31 96 GLY A CA 1
ATOM 772 C C . GLY A 1 96 ? -18.355 1.666 -26.802 1.00 48.31 96 GLY A C 1
ATOM 773 O O . GLY A 1 96 ? -17.242 1.172 -26.663 1.00 48.31 96 GLY A O 1
ATOM 774 N N . ASN A 1 97 ? -19.045 1.549 -27.939 1.00 46.78 97 ASN A N 1
ATOM 775 C CA . ASN A 1 97 ? -18.463 0.961 -29.150 1.00 46.78 97 ASN A CA 1
ATOM 776 C C . ASN A 1 97 ? -17.599 2.024 -29.849 1.00 46.78 97 ASN A C 1
ATOM 778 O O . ASN A 1 97 ? -18.050 2.732 -30.752 1.00 46.78 97 ASN A O 1
ATOM 782 N N . ASN A 1 98 ? -16.367 2.213 -29.372 1.00 48.00 98 ASN A N 1
ATOM 783 C CA . ASN A 1 98 ? -15.473 3.229 -29.919 1.00 48.00 98 ASN A CA 1
ATOM 784 C C . ASN A 1 98 ? -14.752 2.696 -31.172 1.00 48.00 98 ASN A C 1
ATOM 786 O O . ASN A 1 98 ? -13.576 2.347 -31.141 1.00 48.00 98 ASN A O 1
ATOM 790 N N . ASN A 1 99 ? -15.469 2.650 -32.300 1.00 51.69 99 ASN A N 1
ATOM 791 C CA . ASN A 1 99 ? -14.997 2.107 -33.587 1.00 51.69 99 ASN A CA 1
ATOM 792 C C . ASN A 1 99 ? -13.854 2.905 -34.260 1.00 51.69 99 ASN A C 1
ATOM 794 O O . ASN A 1 99 ? -13.450 2.575 -35.374 1.00 51.69 99 ASN A O 1
ATOM 798 N N . ASN A 1 100 ? -13.324 3.951 -33.616 1.00 50.81 100 ASN A N 1
ATOM 799 C CA . ASN A 1 100 ? -12.306 4.844 -34.182 1.00 50.81 100 ASN A CA 1
ATOM 800 C C . ASN A 1 100 ? -10.911 4.697 -33.551 1.00 50.81 100 ASN A C 1
ATOM 802 O O . ASN A 1 100 ? -10.012 5.480 -33.869 1.00 50.81 100 ASN A O 1
ATOM 806 N N . PHE A 1 101 ? -10.686 3.701 -32.691 1.00 55.78 101 PHE A N 1
ATOM 807 C CA . PHE A 1 101 ? -9.365 3.479 -32.106 1.00 55.78 101 PHE A CA 1
ATOM 808 C C . PHE A 1 101 ? -8.427 2.787 -33.107 1.00 55.78 101 PHE A C 1
ATOM 810 O O . PHE A 1 101 ? -8.469 1.574 -33.311 1.00 55.78 101 PHE A O 1
ATOM 817 N N . ARG A 1 102 ? -7.562 3.567 -33.763 1.00 64.44 102 ARG A N 1
ATOM 818 C CA . ARG A 1 102 ? -6.456 3.023 -34.562 1.00 64.44 102 ARG A CA 1
ATOM 819 C C . ARG A 1 102 ? -5.279 2.739 -33.638 1.00 64.44 102 ARG A C 1
ATOM 821 O O . ARG A 1 102 ? -4.558 3.662 -33.271 1.00 64.44 102 ARG A O 1
ATOM 828 N N . SER A 1 103 ? -5.079 1.471 -33.287 1.00 69.25 103 SER A N 1
ATOM 829 C CA . SER A 1 103 ? -3.899 1.058 -32.524 1.00 69.25 103 SER A CA 1
ATOM 830 C C . SER A 1 103 ? -2.612 1.469 -33.251 1.00 69.25 103 SER A C 1
ATOM 832 O O . SER A 1 103 ? -2.552 1.344 -34.483 1.00 69.25 103 SER A O 1
ATOM 834 N N . PRO A 1 104 ? -1.577 1.933 -32.528 1.00 81.56 104 PRO A N 1
ATOM 835 C CA . PRO A 1 104 ? -0.289 2.265 -33.126 1.00 81.56 104 PRO A CA 1
ATOM 836 C C . PRO A 1 104 ? 0.294 1.092 -33.926 1.00 81.56 104 PRO A C 1
ATOM 838 O O . PRO A 1 104 ? -0.001 -0.073 -33.653 1.00 81.56 104 PRO A O 1
ATOM 841 N N . ARG A 1 105 ? 1.118 1.391 -34.935 1.00 86.12 105 ARG A N 1
ATOM 842 C CA . ARG A 1 105 ? 1.781 0.359 -35.747 1.00 86.12 105 ARG A CA 1
ATOM 843 C C . ARG A 1 105 ? 2.937 -0.296 -34.990 1.00 86.12 105 ARG A C 1
ATOM 845 O O . ARG A 1 105 ? 3.596 0.346 -34.180 1.00 86.12 105 ARG A O 1
ATOM 852 N N . GLY A 1 106 ? 3.214 -1.548 -35.343 1.00 85.62 106 GLY A N 1
ATOM 853 C CA . GLY A 1 106 ? 4.334 -2.326 -34.823 1.00 85.62 106 GLY A CA 1
ATOM 854 C C . GLY A 1 106 ? 4.070 -2.971 -33.459 1.00 85.62 106 GLY A C 1
ATOM 855 O O . GLY A 1 106 ? 2.935 -2.958 -32.977 1.00 85.62 106 GLY A O 1
ATOM 856 N N . PRO A 1 107 ? 5.107 -3.584 -32.863 1.00 89.31 107 PRO A N 1
ATOM 857 C CA . PRO A 1 107 ? 5.032 -4.124 -31.516 1.00 89.31 107 PRO A CA 1
ATOM 858 C C . PRO A 1 107 ? 4.902 -3.014 -30.468 1.00 89.31 107 PRO A C 1
ATOM 860 O O . PRO A 1 107 ? 5.315 -1.872 -30.688 1.00 89.31 107 PRO A O 1
ATOM 863 N N . ASN A 1 108 ? 4.307 -3.347 -29.327 1.00 89.00 108 ASN A N 1
ATOM 864 C CA . ASN A 1 108 ? 4.327 -2.490 -28.148 1.00 89.00 108 ASN A CA 1
ATOM 865 C C . ASN A 1 108 ? 5.652 -2.652 -27.384 1.00 89.00 108 ASN A C 1
ATOM 867 O O . ASN A 1 108 ? 6.562 -3.359 -27.818 1.00 89.00 108 ASN A O 1
ATOM 871 N N . ALA A 1 109 ? 5.766 -2.002 -26.230 1.00 84.88 109 ALA A N 1
ATOM 872 C CA . ALA A 1 109 ? 6.994 -2.006 -25.446 1.00 84.88 109 ALA A CA 1
ATOM 873 C C . ALA A 1 109 ? 7.341 -3.370 -24.799 1.00 84.88 109 ALA A C 1
ATOM 875 O O . ALA A 1 109 ? 8.495 -3.584 -24.444 1.00 84.88 109 ALA A O 1
ATOM 876 N N . CYS A 1 110 ? 6.395 -4.315 -24.722 1.00 84.62 110 CYS A N 1
ATOM 877 C CA . CYS A 1 110 ? 6.650 -5.712 -24.342 1.00 84.62 110 CYS A CA 1
ATOM 878 C C . CYS A 1 110 ? 7.065 -6.586 -25.539 1.00 84.62 110 CYS A C 1
ATOM 880 O O . CYS A 1 110 ? 7.355 -7.767 -25.371 1.00 84.62 110 CYS A O 1
ATOM 882 N N . GLY A 1 111 ? 7.081 -6.028 -26.753 1.00 87.56 111 GLY A N 1
ATOM 883 C CA . GLY A 1 111 ? 7.307 -6.777 -27.986 1.00 87.56 111 GLY A CA 1
ATOM 884 C C . GLY A 1 111 ? 6.041 -7.413 -28.568 1.00 87.56 111 GLY A C 1
ATOM 885 O O . GLY A 1 111 ? 6.130 -8.060 -29.612 1.00 87.56 111 GLY A O 1
ATOM 886 N N . ASP A 1 112 ? 4.869 -7.210 -27.955 1.00 90.62 112 ASP A N 1
ATOM 887 C CA . ASP A 1 112 ? 3.622 -7.808 -28.430 1.00 90.62 112 ASP A CA 1
ATOM 888 C C . ASP A 1 112 ? 3.069 -7.069 -29.645 1.00 90.62 112 ASP A C 1
ATOM 890 O O . ASP A 1 112 ? 3.005 -5.837 -29.675 1.00 90.62 112 ASP A O 1
ATOM 894 N N . TYR A 1 113 ? 2.580 -7.817 -30.626 1.00 92.94 113 TYR A N 1
ATOM 895 C CA . TYR A 1 113 ? 1.953 -7.281 -31.826 1.00 92.94 113 TYR A CA 1
ATOM 896 C C . TYR A 1 113 ? 0.791 -8.154 -32.295 1.00 92.94 113 TYR A C 1
ATOM 898 O O . TYR A 1 113 ? 0.701 -9.348 -32.018 1.00 92.94 113 TYR A O 1
ATOM 906 N N . VAL A 1 114 ? -0.092 -7.553 -33.080 1.00 93.25 114 VAL A N 1
ATOM 907 C CA . VAL A 1 114 ? -1.202 -8.213 -33.760 1.00 93.25 114 VAL A CA 1
ATOM 908 C C . VAL A 1 114 ? -0.970 -8.091 -35.256 1.00 93.25 114 VAL A C 1
ATOM 910 O O . VAL A 1 114 ? -0.815 -6.985 -35.784 1.00 93.25 114 VAL A O 1
ATOM 913 N N . CYS A 1 115 ? -0.937 -9.228 -35.949 1.00 91.75 115 CYS A N 1
ATOM 914 C CA . CYS A 1 115 ? -0.788 -9.234 -37.401 1.00 91.75 115 CYS A CA 1
ATOM 915 C C . CYS A 1 115 ? -2.095 -8.833 -38.110 1.00 91.75 115 CYS A C 1
ATOM 917 O O . CYS A 1 115 ? -3.160 -8.696 -37.495 1.00 91.75 115 CYS A O 1
ATOM 919 N N . SER A 1 116 ? -2.043 -8.690 -39.435 1.00 89.75 116 SER A N 1
ATOM 920 C CA . SER A 1 116 ? -3.214 -8.366 -40.265 1.00 89.75 116 SER A CA 1
ATOM 921 C C . SER A 1 116 ? -4.376 -9.360 -40.113 1.00 89.75 116 SER A C 1
ATOM 923 O O . SER A 1 116 ? -5.529 -8.967 -40.260 1.00 89.75 116 SER A O 1
ATOM 925 N N . TYR A 1 117 ? -4.106 -10.616 -39.738 1.00 89.50 117 TYR A N 1
ATOM 926 C CA . TYR A 1 117 ? -5.114 -11.669 -39.533 1.00 89.50 117 TYR A CA 1
ATOM 927 C C . TYR A 1 117 ? -5.755 -11.689 -38.134 1.00 89.50 117 TYR A C 1
ATOM 929 O O . TYR A 1 117 ? -6.476 -12.634 -37.790 1.00 89.50 117 TYR A O 1
ATOM 937 N N . ASN A 1 118 ? -5.511 -10.652 -37.327 1.00 91.75 118 ASN A N 1
ATOM 938 C CA . ASN A 1 118 ? -5.982 -10.541 -35.945 1.00 91.75 118 ASN A CA 1
ATOM 939 C C . ASN A 1 118 ? -5.440 -11.649 -35.019 1.00 91.75 118 ASN A C 1
ATOM 941 O O . ASN A 1 118 ? -6.136 -12.099 -34.109 1.00 91.75 118 ASN A O 1
ATOM 945 N N . ILE A 1 119 ? -4.211 -12.110 -35.283 1.00 92.69 119 ILE A N 1
ATOM 946 C CA . ILE A 1 119 ? -3.503 -13.116 -34.483 1.00 92.69 119 ILE A CA 1
ATOM 947 C C . ILE A 1 119 ? -2.449 -12.402 -33.637 1.00 92.69 119 ILE A C 1
ATOM 949 O O . ILE A 1 119 ? -1.615 -11.669 -34.180 1.00 92.69 119 ILE A O 1
ATOM 953 N N . LEU A 1 120 ? -2.496 -12.625 -32.326 1.00 92.50 120 LEU A N 1
ATOM 954 C CA . LEU A 1 120 ? -1.511 -12.118 -31.378 1.00 92.50 120 LEU A CA 1
ATOM 955 C C . LEU A 1 120 ? -0.185 -12.869 -31.563 1.00 92.50 120 LEU A C 1
ATOM 957 O O . LEU A 1 120 ? -0.173 -14.101 -31.598 1.00 92.50 120 LEU A O 1
ATOM 961 N N . ASN A 1 121 ? 0.915 -12.125 -31.693 1.00 92.06 121 ASN A N 1
ATOM 962 C C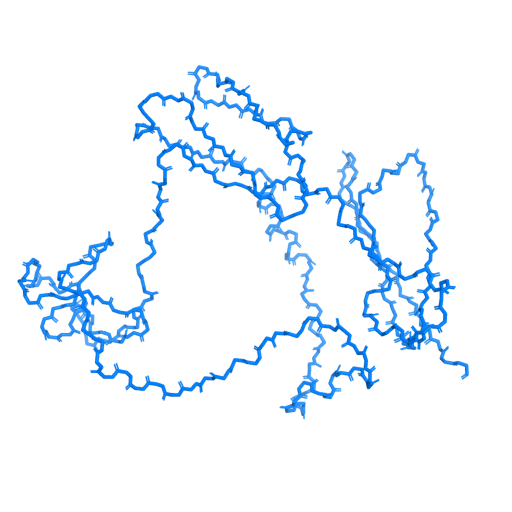A . ASN A 1 121 ? 2.289 -12.625 -31.801 1.00 92.06 121 ASN A CA 1
ATOM 963 C C . ASN A 1 121 ? 2.459 -13.745 -32.848 1.00 92.06 121 ASN A C 1
ATOM 965 O O . ASN A 1 121 ? 3.069 -14.783 -32.603 1.00 92.06 121 ASN A O 1
ATOM 969 N N . CYS A 1 122 ? 1.879 -13.538 -34.034 1.00 90.38 122 CYS A N 1
ATOM 970 C CA . CYS A 1 122 ? 1.874 -14.514 -35.124 1.00 90.38 122 CYS A CA 1
ATOM 971 C C . CYS A 1 122 ? 3.281 -14.806 -35.671 1.00 90.38 122 CYS A C 1
ATOM 973 O O . CYS A 1 122 ? 3.855 -13.971 -36.366 1.00 90.38 122 CYS A O 1
ATOM 975 N N . PHE A 1 123 ? 3.770 -16.036 -35.483 1.00 86.69 123 PHE A N 1
ATOM 976 C CA . PHE A 1 123 ? 5.126 -16.453 -35.877 1.00 86.69 123 PHE A CA 1
ATOM 977 C C . PHE A 1 123 ? 5.489 -16.160 -37.347 1.00 86.69 123 PHE A C 1
ATOM 979 O O . PHE A 1 123 ? 6.625 -15.820 -37.655 1.00 86.69 123 PHE A O 1
ATOM 986 N N . ASN A 1 124 ? 4.515 -16.226 -38.260 1.00 88.25 124 ASN A N 1
ATOM 987 C CA . ASN A 1 124 ? 4.746 -16.019 -39.695 1.00 88.25 124 ASN A CA 1
ATOM 988 C C . ASN A 1 124 ? 4.853 -14.541 -40.106 1.00 88.25 124 ASN A C 1
ATOM 990 O O . ASN A 1 124 ? 5.259 -14.254 -41.227 1.00 88.25 124 ASN A O 1
ATOM 994 N N . HIS A 1 125 ? 4.463 -13.604 -39.237 1.00 88.75 125 HIS A N 1
ATOM 995 C CA . HIS A 1 125 ? 4.403 -12.171 -39.551 1.00 88.75 125 HIS A CA 1
ATOM 996 C C . HIS A 1 125 ? 5.235 -11.327 -38.582 1.00 88.75 125 HIS A C 1
ATOM 998 O O . HIS A 1 125 ? 4.942 -10.149 -38.372 1.00 88.75 125 HIS A O 1
ATOM 1004 N N . VAL A 1 126 ? 6.289 -11.899 -37.998 1.00 86.25 126 VAL A N 1
ATOM 1005 C CA . VAL A 1 126 ? 7.238 -11.156 -37.157 1.00 86.25 126 VAL A CA 1
ATOM 1006 C C . VAL A 1 126 ? 7.828 -9.994 -37.969 1.00 86.25 126 VAL A C 1
ATOM 1008 O O . VAL A 1 126 ? 8.288 -10.181 -39.092 1.00 86.25 126 VAL A O 1
ATOM 1011 N N . GLY A 1 127 ? 7.768 -8.772 -37.432 1.00 83.06 127 GLY A N 1
ATOM 1012 C CA . GLY A 1 127 ? 8.333 -7.577 -38.078 1.00 83.06 127 GLY A CA 1
ATOM 1013 C C . GLY A 1 127 ? 7.591 -7.059 -39.319 1.00 83.06 127 GLY A C 1
ATOM 1014 O O . GLY A 1 127 ? 8.073 -6.137 -39.972 1.00 83.06 127 GLY A O 1
ATOM 1015 N N . SER A 1 128 ? 6.419 -7.607 -39.657 1.00 87.88 128 SER A N 1
ATOM 1016 C CA . SER A 1 128 ? 5.626 -7.120 -40.794 1.00 87.88 128 SER A CA 1
ATOM 1017 C C . SER A 1 128 ? 5.162 -5.672 -40.592 1.00 87.88 128 SER A C 1
ATOM 1019 O O . SER A 1 128 ? 4.659 -5.307 -39.531 1.00 87.88 128 SER A O 1
ATOM 1021 N N . SER A 1 129 ? 5.248 -4.850 -41.642 1.00 87.12 129 SER A N 1
ATOM 1022 C CA . SER A 1 129 ? 4.874 -3.421 -41.613 1.00 87.12 129 SER A CA 1
ATOM 1023 C C . SER A 1 129 ? 3.393 -3.161 -41.303 1.00 87.12 129 SER A C 1
ATOM 1025 O O . SER A 1 129 ? 3.027 -2.078 -40.849 1.00 87.12 129 SER A O 1
ATOM 1027 N N . ASN A 1 130 ? 2.542 -4.167 -41.523 1.00 87.81 130 ASN A N 1
ATOM 1028 C CA . ASN A 1 130 ? 1.108 -4.127 -41.236 1.00 87.81 130 ASN A CA 1
ATOM 1029 C C . ASN A 1 130 ? 0.754 -4.571 -39.810 1.00 87.81 130 ASN A C 1
ATOM 1031 O O . ASN A 1 130 ? -0.428 -4.613 -39.462 1.00 87.81 130 ASN A O 1
ATOM 1035 N N . ASN A 1 131 ? 1.747 -4.916 -38.990 1.00 92.31 131 ASN A N 1
ATOM 1036 C CA . ASN A 1 131 ? 1.512 -5.234 -37.591 1.00 92.31 131 ASN A CA 1
ATOM 1037 C C . ASN A 1 131 ? 1.058 -3.989 -36.830 1.00 92.31 131 ASN A C 1
ATOM 1039 O O . ASN A 1 131 ? 1.477 -2.865 -37.124 1.00 92.31 131 ASN A O 1
ATOM 1043 N N . ARG A 1 132 ? 0.216 -4.203 -35.825 1.00 92.62 132 ARG A N 1
ATOM 1044 C CA . ARG A 1 132 ? -0.259 -3.160 -34.914 1.00 92.62 132 ARG A CA 1
ATOM 1045 C C . ARG A 1 132 ? -0.142 -3.608 -33.468 1.00 92.62 132 ARG A C 1
ATOM 1047 O O . ARG A 1 132 ? -0.072 -4.804 -33.199 1.00 92.62 132 ARG A O 1
ATOM 1054 N N . GLN A 1 133 ? -0.188 -2.658 -32.552 1.00 92.94 133 GLN A N 1
ATOM 1055 C CA . GLN A 1 133 ? -0.165 -2.946 -31.128 1.00 92.94 133 GLN A CA 1
ATOM 1056 C C . GLN A 1 133 ? -1.501 -3.567 -30.679 1.00 92.94 133 GLN A C 1
ATOM 1058 O O . GLN A 1 133 ? -2.563 -3.126 -31.139 1.00 92.94 133 GLN A O 1
ATOM 1063 N N . PRO A 1 134 ? -1.477 -4.586 -29.801 1.00 90.88 134 PRO A N 1
ATOM 1064 C CA . PRO A 1 134 ? -2.683 -5.094 -29.157 1.00 90.88 134 PRO A CA 1
ATOM 1065 C C . PRO A 1 134 ? -3.266 -4.059 -28.186 1.00 90.88 134 PRO A C 1
ATOM 1067 O O . PRO A 1 134 ? -2.550 -3.224 -27.634 1.00 90.88 134 PRO A O 1
ATOM 1070 N N . VAL A 1 135 ? -4.577 -4.127 -27.973 1.00 88.94 135 VAL A N 1
ATOM 1071 C CA . VAL A 1 135 ? -5.338 -3.233 -27.091 1.00 88.94 135 VAL A CA 1
ATOM 1072 C C . VAL A 1 135 ? -5.845 -4.037 -25.904 1.00 88.94 135 VAL A C 1
ATOM 1074 O O . VAL A 1 135 ? -6.364 -5.137 -26.078 1.00 88.94 135 VAL A O 1
ATOM 1077 N N . ALA A 1 136 ? -5.665 -3.514 -24.692 1.00 85.50 136 ALA A N 1
ATOM 1078 C CA . ALA A 1 136 ? -6.150 -4.177 -23.487 1.00 85.50 136 ALA A CA 1
ATOM 1079 C C . ALA A 1 136 ? -7.683 -4.316 -23.525 1.00 85.50 136 ALA A C 1
ATOM 1081 O O . ALA A 1 136 ? -8.384 -3.377 -23.896 1.00 85.50 136 ALA A O 1
ATOM 1082 N N . GLY A 1 137 ? -8.190 -5.494 -23.163 1.00 83.06 137 GLY A N 1
ATOM 1083 C CA . GLY A 1 137 ? -9.611 -5.847 -23.211 1.00 83.06 137 GLY A CA 1
ATOM 1084 C C . GLY A 1 137 ? -10.097 -6.402 -24.555 1.00 83.06 137 GLY A C 1
ATOM 1085 O O . GLY A 1 137 ? -11.163 -7.013 -24.599 1.00 83.06 137 GLY A O 1
ATOM 1086 N N . GLU A 1 138 ? -9.324 -6.266 -25.636 1.00 86.69 138 GLU A N 1
ATOM 1087 C CA . GLU A 1 138 ? -9.684 -6.825 -26.944 1.00 86.69 138 GLU A CA 1
ATOM 1088 C C . GLU A 1 138 ? -9.349 -8.317 -27.055 1.00 86.69 138 GLU A C 1
ATOM 1090 O O . GLU A 1 138 ? -8.405 -8.818 -26.437 1.00 86.69 138 GLU A O 1
ATOM 1095 N N . SER A 1 139 ? -10.113 -9.031 -27.887 1.00 90.50 139 SER A N 1
ATOM 1096 C CA . SER A 1 139 ? -9.909 -10.460 -28.148 1.00 90.50 139 SER A CA 1
ATOM 1097 C C . SER A 1 139 ? -9.145 -10.711 -29.450 1.00 90.50 139 SER A C 1
ATOM 1099 O O . SER A 1 139 ? -9.553 -10.276 -30.530 1.00 90.50 139 SER A O 1
ATOM 1101 N N . TYR A 1 140 ? -8.067 -11.489 -29.369 1.00 92.06 140 TYR A N 1
ATOM 1102 C CA . TYR A 1 140 ? -7.223 -11.856 -30.510 1.00 92.06 140 TYR A CA 1
ATOM 1103 C C . TYR A 1 140 ? -7.128 -13.367 -30.680 1.00 92.06 140 TYR A C 1
ATOM 1105 O O . TYR A 1 140 ? -7.279 -14.121 -29.723 1.00 92.06 140 TYR A O 1
ATOM 1113 N N . ARG A 1 141 ? -6.848 -13.830 -31.899 1.00 91.94 141 ARG A N 1
ATOM 1114 C CA . ARG A 1 141 ? -6.569 -15.248 -32.161 1.00 91.94 141 ARG A CA 1
ATOM 1115 C C . ARG A 1 141 ? -5.195 -15.630 -31.620 1.00 91.94 141 ARG A C 1
ATOM 1117 O O . ARG A 1 141 ? -4.257 -14.836 -31.692 1.00 91.94 141 ARG A O 1
ATOM 1124 N N . ILE A 1 142 ? -5.071 -16.853 -31.123 1.00 87.44 142 ILE A N 1
ATOM 1125 C CA . ILE A 1 142 ? -3.813 -17.387 -30.595 1.00 87.44 142 ILE A CA 1
ATOM 1126 C C . ILE A 1 142 ? -2.981 -17.954 -31.754 1.00 87.44 142 ILE A C 1
ATOM 1128 O O . ILE A 1 142 ? -3.497 -18.658 -32.624 1.00 87.44 142 ILE A O 1
ATOM 1132 N N . SER A 1 143 ? -1.682 -17.653 -31.786 1.00 79.62 143 SER A N 1
ATOM 1133 C CA . SER A 1 143 ? -0.768 -18.246 -32.766 1.00 79.62 143 SER A CA 1
ATOM 1134 C C . SER A 1 143 ? -0.601 -19.748 -32.491 1.00 79.62 143 SER A C 1
ATOM 1136 O O . SER A 1 143 ? -0.198 -20.131 -31.399 1.00 79.62 143 SER A O 1
ATOM 1138 N N . GLY A 1 144 ? -0.896 -20.601 -33.478 1.00 71.25 144 GLY A N 1
ATOM 1139 C CA . GLY A 1 144 ? -0.694 -22.056 -33.382 1.00 71.25 144 GLY A CA 1
ATOM 1140 C C . GLY A 1 144 ? -1.877 -22.888 -32.860 1.00 71.25 144 GLY A C 1
ATOM 1141 O O . GLY A 1 144 ? -1.713 -24.092 -32.689 1.00 71.25 144 GLY A O 1
ATOM 1142 N N . GLY A 1 145 ? -3.067 -22.309 -32.645 1.00 70.44 145 GLY A N 1
ATOM 1143 C CA . GLY A 1 145 ? -4.253 -23.062 -32.202 1.00 70.44 145 GLY A CA 1
ATOM 1144 C C . GLY A 1 145 ? -5.594 -22.348 -32.433 1.00 70.44 145 GLY A C 1
ATOM 1145 O O . GLY A 1 145 ? -5.646 -21.134 -32.606 1.00 70.44 145 GLY A O 1
ATOM 1146 N N . GLY A 1 146 ? -6.695 -23.113 -32.445 1.00 68.31 146 GLY A N 1
ATOM 1147 C CA . GLY A 1 146 ? -8.057 -22.661 -32.783 1.00 68.31 146 GLY A CA 1
ATOM 1148 C C . GLY A 1 146 ? -8.816 -21.942 -31.660 1.00 68.31 146 GLY A C 1
ATOM 1149 O O . GLY A 1 146 ? -9.952 -22.306 -31.373 1.00 68.31 146 GLY A O 1
ATOM 1150 N N . GLY A 1 147 ? -8.202 -20.946 -31.016 1.00 85.81 147 GLY A N 1
ATOM 1151 C CA . GLY A 1 147 ? -8.806 -20.211 -29.898 1.00 85.81 147 GLY A CA 1
ATOM 1152 C C . GLY A 1 147 ? -8.574 -18.700 -29.945 1.00 85.81 147 GLY A C 1
ATOM 1153 O O . GLY A 1 147 ? -7.777 -18.194 -30.742 1.00 85.81 147 GLY A O 1
ATOM 1154 N N . THR A 1 148 ? -9.273 -17.981 -29.066 1.00 91.12 148 THR A N 1
ATOM 1155 C CA . THR A 1 148 ? -9.112 -16.536 -28.843 1.00 91.12 148 THR A CA 1
ATOM 1156 C C . THR A 1 148 ? -8.686 -16.236 -27.408 1.00 91.12 148 THR A C 1
ATOM 1158 O O . THR A 1 148 ? -9.069 -16.956 -26.490 1.00 91.12 148 THR A O 1
ATOM 1161 N N . ILE A 1 149 ? -7.931 -15.156 -27.209 1.00 88.69 149 ILE A N 1
ATOM 1162 C CA . ILE A 1 149 ? -7.468 -14.660 -25.908 1.00 88.69 149 ILE A CA 1
ATOM 1163 C C . ILE A 1 149 ? -7.815 -13.178 -25.747 1.00 88.69 149 ILE A C 1
ATOM 1165 O O . ILE A 1 149 ? -7.629 -12.401 -26.684 1.00 88.69 149 ILE A O 1
ATOM 1169 N N . VAL A 1 150 ? -8.296 -12.792 -24.561 1.00 90.62 150 VAL A N 1
ATOM 1170 C CA . VAL A 1 150 ? -8.483 -11.384 -24.174 1.00 90.62 150 VAL A CA 1
ATOM 1171 C C . VAL A 1 150 ? -7.140 -10.823 -23.719 1.00 90.62 150 VAL A C 1
ATOM 1173 O O . VAL A 1 150 ? -6.560 -11.313 -22.745 1.00 90.62 150 VAL A O 1
ATOM 1176 N N . TYR A 1 151 ? -6.639 -9.804 -24.410 1.00 89.12 151 TYR A N 1
ATOM 1177 C CA . TYR A 1 151 ? -5.354 -9.192 -24.090 1.00 89.12 151 TYR A CA 1
ATOM 1178 C C . TYR A 1 151 ? -5.441 -8.369 -22.803 1.00 89.12 151 TYR A C 1
ATOM 1180 O O . TYR A 1 151 ? -6.280 -7.481 -22.691 1.00 89.12 151 TYR A O 1
ATOM 1188 N N . GLN A 1 152 ? -4.567 -8.643 -21.836 1.00 86.38 152 GLN A N 1
ATOM 1189 C CA . GLN A 1 152 ? -4.599 -7.981 -20.523 1.00 86.38 152 GLN A CA 1
ATOM 1190 C C . GLN A 1 152 ? -3.847 -6.642 -20.491 1.00 86.38 152 GLN A C 1
ATOM 1192 O O . GLN A 1 152 ? -3.971 -5.895 -19.529 1.00 86.38 152 GLN A O 1
ATOM 1197 N N . GLY A 1 153 ? -3.109 -6.304 -21.551 1.00 84.31 153 GLY A N 1
ATOM 1198 C CA . GLY A 1 153 ? -2.231 -5.137 -21.575 1.00 84.31 153 GLY A CA 1
ATOM 1199 C C . GLY A 1 153 ? -0.761 -5.506 -21.387 1.00 84.31 153 GLY A C 1
ATOM 1200 O O . GLY A 1 153 ? -0.421 -6.611 -20.974 1.00 84.31 153 GLY A O 1
ATOM 1201 N N . CYS A 1 154 ? 0.105 -4.554 -21.724 1.00 81.06 154 CYS A N 1
ATOM 1202 C CA . CYS A 1 154 ? 1.538 -4.615 -21.474 1.00 81.06 154 CYS A CA 1
ATOM 1203 C C . CYS A 1 154 ? 1.853 -3.626 -20.354 1.00 81.06 154 CYS A C 1
ATOM 1205 O O . CYS A 1 154 ? 1.821 -2.412 -20.564 1.00 81.06 154 CYS A O 1
ATOM 1207 N N . GLU A 1 155 ? 2.141 -4.144 -19.165 1.00 72.88 155 GLU A N 1
ATOM 1208 C CA . GLU A 1 155 ? 2.691 -3.344 -18.079 1.00 72.88 155 GLU A CA 1
ATOM 1209 C C . GLU A 1 155 ? 4.205 -3.292 -18.247 1.00 72.88 155 GLU A C 1
ATOM 1211 O O . GLU A 1 155 ? 4.944 -4.148 -17.761 1.00 72.88 155 GLU A O 1
ATOM 1216 N N . THR A 1 156 ? 4.700 -2.276 -18.951 1.00 57.69 156 THR A N 1
ATOM 1217 C CA . THR A 1 156 ? 6.109 -1.932 -18.797 1.00 57.69 156 THR A CA 1
ATOM 1218 C C . THR A 1 156 ? 6.272 -1.276 -17.444 1.00 57.69 156 THR A C 1
ATOM 1220 O O . THR A 1 156 ? 5.891 -0.117 -17.264 1.00 57.69 156 THR A O 1
ATOM 1223 N N . VAL A 1 157 ? 6.849 -2.004 -16.492 1.00 53.84 157 VAL A N 1
ATOM 1224 C CA . VAL A 1 157 ? 7.424 -1.372 -15.309 1.00 53.84 157 VAL A CA 1
ATOM 1225 C C . VAL A 1 157 ? 8.468 -0.400 -15.842 1.00 53.84 157 VAL A C 1
ATOM 1227 O O . VAL A 1 157 ? 9.499 -0.814 -16.370 1.00 53.84 157 VAL A O 1
ATOM 1230 N N . ALA A 1 158 ? 8.173 0.897 -15.786 1.00 49.94 158 ALA A N 1
ATOM 1231 C CA . ALA A 1 158 ? 9.168 1.922 -16.030 1.00 49.94 158 ALA A CA 1
ATOM 1232 C C . ALA A 1 158 ? 10.191 1.804 -14.897 1.00 49.94 158 ALA A C 1
ATOM 1234 O O . ALA A 1 158 ? 10.027 2.390 -13.827 1.00 49.94 158 ALA A O 1
ATOM 1235 N N . ILE A 1 159 ? 11.209 0.968 -15.097 1.00 53.75 159 ILE A N 1
ATOM 1236 C CA . ILE A 1 159 ? 12.347 0.893 -14.194 1.00 53.75 159 ILE A CA 1
ATOM 1237 C C . ILE A 1 159 ? 13.072 2.221 -14.383 1.00 53.75 159 ILE A C 1
ATOM 1239 O O . ILE A 1 159 ? 13.809 2.385 -15.348 1.00 53.75 159 ILE A O 1
ATOM 1243 N N . ASN A 1 160 ? 12.813 3.193 -13.509 1.00 60.38 160 ASN A N 1
ATOM 1244 C CA . ASN A 1 160 ? 13.654 4.378 -13.413 1.00 60.38 160 ASN A CA 1
ATOM 1245 C C . ASN A 1 160 ? 15.003 3.910 -12.855 1.00 60.38 160 ASN A C 1
ATOM 1247 O O . ASN A 1 160 ? 15.067 3.561 -11.670 1.00 60.38 160 ASN A O 1
ATOM 1251 N N . PRO A 1 161 ? 16.074 3.846 -13.665 1.00 63.91 161 PRO A N 1
ATOM 1252 C CA . PRO A 1 161 ? 17.334 3.300 -13.196 1.00 63.9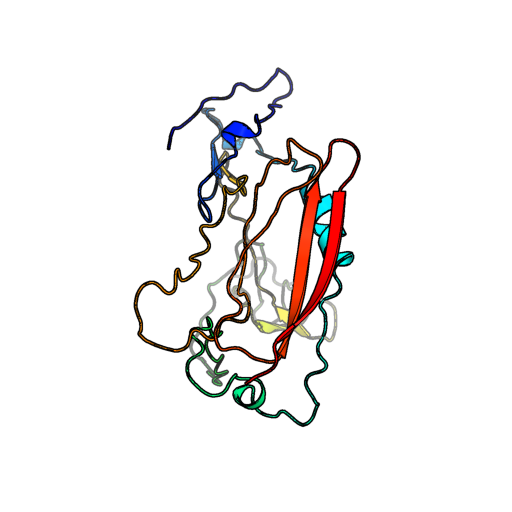1 161 PRO A CA 1
ATOM 1253 C C . PRO A 1 161 ? 17.871 4.196 -12.077 1.00 63.91 161 PRO A C 1
ATOM 1255 O O . PRO A 1 161 ? 18.053 5.403 -12.244 1.00 63.91 161 PRO A O 1
ATOM 1258 N N . GLY A 1 162 ? 18.065 3.619 -10.892 1.00 72.62 162 GLY A N 1
ATOM 1259 C CA . GLY A 1 162 ? 18.523 4.361 -9.720 1.00 72.62 162 GLY A CA 1
ATOM 1260 C C . GLY A 1 162 ? 17.445 5.129 -8.948 1.00 72.62 162 GLY A C 1
ATOM 1261 O O . GLY A 1 162 ? 17.819 5.978 -8.137 1.00 72.62 162 GLY A O 1
ATOM 1262 N N . MET A 1 163 ? 16.152 4.842 -9.144 1.00 79.19 163 MET A N 1
ATOM 1263 C CA . MET A 1 163 ? 15.091 5.280 -8.230 1.00 79.19 163 MET A CA 1
ATOM 1264 C C . MET A 1 163 ? 14.142 4.131 -7.890 1.00 79.19 163 MET A C 1
ATOM 1266 O O . MET A 1 163 ? 13.637 3.450 -8.779 1.00 79.19 163 MET A O 1
ATOM 1270 N N . VAL A 1 164 ? 13.840 3.964 -6.605 1.00 83.81 164 VAL A N 1
ATOM 1271 C CA . VAL A 1 164 ? 12.788 3.055 -6.136 1.00 83.81 164 VAL A CA 1
ATOM 1272 C C . VAL A 1 164 ? 11.913 3.772 -5.111 1.00 83.81 164 VAL A C 1
A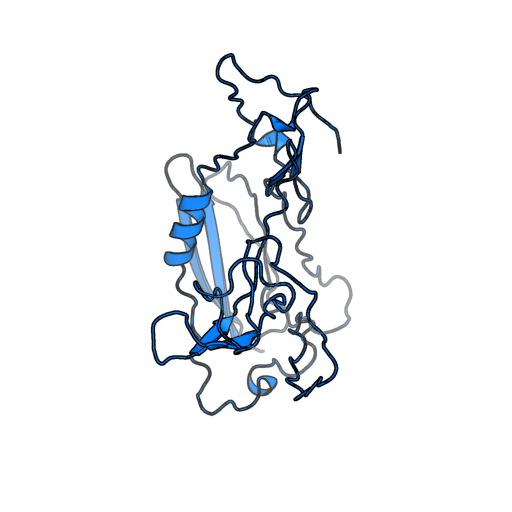TOM 1274 O O . VAL A 1 164 ? 12.408 4.532 -4.278 1.00 83.81 164 VAL A O 1
ATOM 1277 N N . ALA A 1 165 ? 10.603 3.564 -5.212 1.00 83.00 165 ALA A N 1
ATOM 1278 C CA . ALA A 1 165 ? 9.640 4.021 -4.221 1.00 83.00 165 ALA A CA 1
ATOM 1279 C C . ALA A 1 165 ? 9.333 2.877 -3.251 1.00 83.00 165 ALA A C 1
ATOM 1281 O O . ALA A 1 165 ? 9.219 1.724 -3.672 1.00 83.00 165 ALA A O 1
ATOM 1282 N N . MET A 1 166 ? 9.186 3.201 -1.972 1.00 80.88 166 MET A N 1
ATOM 1283 C CA . MET A 1 166 ? 8.758 2.259 -0.944 1.00 80.88 166 MET A CA 1
ATOM 1284 C C . MET A 1 166 ? 7.768 2.891 0.020 1.00 80.88 166 MET A C 1
ATOM 1286 O O . MET A 1 166 ? 7.734 4.113 0.202 1.00 80.88 166 MET A O 1
ATOM 1290 N N . ASP A 1 167 ? 7.004 2.028 0.677 1.00 77.06 167 ASP A N 1
ATOM 1291 C CA . ASP A 1 167 ? 6.150 2.425 1.781 1.00 77.06 167 ASP A CA 1
ATOM 1292 C C . ASP A 1 167 ? 7.019 2.724 3.006 1.00 77.06 167 ASP A C 1
ATOM 1294 O O . ASP A 1 167 ? 7.893 1.942 3.387 1.00 77.06 167 ASP A O 1
ATOM 1298 N N . GLY A 1 168 ? 6.801 3.889 3.612 1.00 74.31 168 GLY A N 1
ATOM 1299 C CA . GLY A 1 168 ? 7.410 4.216 4.893 1.00 74.31 168 GLY A CA 1
ATOM 1300 C C . GLY A 1 168 ? 6.626 3.616 6.059 1.00 74.31 168 GLY A C 1
ATOM 1301 O O . GLY A 1 168 ? 5.494 3.151 5.921 1.00 74.31 168 GLY A O 1
ATOM 1302 N N . ILE A 1 169 ? 7.213 3.683 7.250 1.00 74.25 169 ILE A N 1
ATOM 1303 C CA . ILE A 1 169 ? 6.516 3.379 8.497 1.00 74.25 169 ILE A CA 1
ATOM 1304 C C . ILE A 1 169 ? 5.626 4.580 8.813 1.00 74.25 169 ILE A C 1
ATOM 1306 O O . ILE A 1 169 ? 6.090 5.609 9.305 1.00 74.25 169 ILE A O 1
ATOM 1310 N N . TYR A 1 170 ? 4.342 4.479 8.481 1.00 69.81 170 TYR A N 1
ATOM 1311 C CA . TYR A 1 170 ? 3.423 5.587 8.704 1.00 69.81 170 TYR A CA 1
ATOM 1312 C C . TYR A 1 170 ? 3.249 5.865 10.196 1.00 69.81 170 TYR A C 1
ATOM 1314 O O . TYR A 1 170 ? 2.897 4.980 10.982 1.00 69.81 170 TYR A O 1
ATOM 1322 N N . SER A 1 171 ? 3.469 7.119 10.580 1.00 63.72 171 SER A N 1
ATOM 1323 C CA . SER A 1 171 ? 3.114 7.607 11.907 1.00 63.72 171 SER A CA 1
ATOM 1324 C C . SER A 1 171 ? 1.593 7.576 12.107 1.00 63.72 171 SER A C 1
ATOM 1326 O O . SER A 1 171 ? 0.822 7.390 11.159 1.00 63.72 171 SER A O 1
ATOM 1328 N N . LYS A 1 172 ? 1.163 7.690 13.374 1.00 60.19 172 LYS A N 1
ATOM 1329 C CA . LYS A 1 172 ? -0.243 7.624 13.803 1.00 60.19 172 LYS A CA 1
ATOM 1330 C C . LYS A 1 172 ? -1.172 8.319 12.798 1.00 60.19 172 LYS A C 1
ATOM 1332 O O . LYS A 1 172 ? -0.964 9.477 12.438 1.00 60.19 172 LYS A O 1
ATOM 1337 N N . LYS A 1 173 ? -2.212 7.615 12.343 1.00 59.28 173 LYS A N 1
ATOM 1338 C CA . LYS A 1 173 ? -3.288 8.268 11.595 1.00 59.28 173 LYS A CA 1
ATOM 1339 C C . LYS A 1 173 ? -4.049 9.090 12.622 1.00 59.28 173 LYS A C 1
ATOM 1341 O O . LYS A 1 173 ? -4.584 8.508 13.562 1.00 59.28 173 LYS A O 1
ATOM 1346 N N . GLU A 1 174 ? -4.095 10.409 12.461 1.00 55.56 174 GLU A N 1
ATOM 1347 C CA . GLU A 1 174 ? -5.005 11.217 13.267 1.00 55.56 174 GLU A CA 1
ATOM 1348 C C . GLU A 1 174 ? -6.428 10.733 12.987 1.00 55.56 174 GLU A C 1
ATOM 1350 O O . GLU A 1 174 ? -6.923 10.771 11.858 1.00 55.56 174 GLU A O 1
ATOM 1355 N N . PHE A 1 175 ? -7.043 10.155 14.012 1.00 61.06 175 PHE A N 1
ATOM 1356 C CA . PHE A 1 175 ? -8.449 9.819 14.000 1.00 61.06 175 PHE A CA 1
ATOM 1357 C C . PHE A 1 175 ? -9.161 10.943 14.734 1.00 61.06 175 PHE A C 1
ATOM 1359 O O . PHE A 1 175 ? -8.947 11.136 15.931 1.00 61.06 175 PHE A O 1
ATOM 1366 N N . TYR A 1 176 ? -9.967 11.708 14.005 1.00 57.31 176 TYR A N 1
ATOM 1367 C CA . TYR A 1 176 ? -10.786 12.752 14.597 1.00 57.31 176 TYR A CA 1
ATOM 1368 C C . TYR A 1 176 ? -11.882 12.078 15.426 1.00 57.31 176 TYR A C 1
ATOM 1370 O O . TYR A 1 176 ? -12.897 11.631 14.896 1.00 57.31 176 TYR A O 1
ATOM 1378 N N . MET A 1 177 ? -11.642 11.953 16.733 1.00 55.88 177 MET A N 1
ATOM 1379 C CA . MET A 1 177 ? -12.718 11.721 17.687 1.00 55.88 177 MET A CA 1
ATOM 1380 C C . MET A 1 177 ? -13.511 13.020 17.771 1.00 55.88 177 MET A C 1
ATOM 1382 O O . MET A 1 177 ? -12.937 14.063 18.075 1.00 55.88 177 MET A O 1
ATOM 1386 N N . ASN A 1 178 ? -14.808 12.957 17.478 1.00 55.06 178 ASN A N 1
ATOM 1387 C CA . ASN A 1 178 ? -15.699 14.057 17.814 1.00 55.06 178 ASN A CA 1
ATOM 1388 C C . ASN A 1 178 ? -15.664 14.208 19.344 1.00 55.06 178 ASN A C 1
ATOM 1390 O O . ASN A 1 178 ? -15.875 13.228 20.063 1.00 55.06 178 ASN A O 1
ATOM 1394 N N . ASP A 1 179 ? -15.305 15.390 19.836 1.00 55.75 179 ASP A N 1
ATOM 1395 C CA . ASP A 1 179 ? -15.234 15.684 21.269 1.00 55.75 179 ASP A CA 1
ATOM 1396 C C . ASP A 1 179 ? -16.622 15.968 21.869 1.00 55.75 179 ASP A C 1
ATOM 1398 O O . ASP A 1 179 ? -16.744 16.085 23.089 1.00 55.75 179 ASP A O 1
ATOM 1402 N N . TYR A 1 180 ? -17.660 16.016 21.019 1.00 55.47 180 TYR A N 1
ATOM 1403 C CA . TYR A 1 180 ? -19.050 16.325 21.362 1.00 55.47 180 TYR A CA 1
ATOM 1404 C C . TYR A 1 180 ? -19.191 17.642 22.148 1.00 55.47 180 TYR A C 1
ATOM 1406 O O . TYR A 1 180 ? -20.169 17.827 22.875 1.00 55.47 180 TYR A O 1
ATOM 1414 N N . ALA A 1 181 ? -18.219 18.556 22.025 1.00 57.25 181 ALA A N 1
ATOM 1415 C CA . ALA A 1 181 ? -18.201 19.819 22.759 1.00 57.25 181 ALA A CA 1
ATOM 1416 C C . ALA A 1 181 ? -19.192 20.848 22.188 1.00 57.25 181 ALA A C 1
ATOM 1418 O O . ALA A 1 181 ? -19.616 21.755 22.906 1.00 57.25 181 ALA A O 1
ATOM 1419 N N . GLU A 1 182 ? -19.609 20.686 20.929 1.00 49.97 182 GLU A N 1
ATOM 1420 C CA . GLU A 1 182 ? -20.626 21.514 20.280 1.00 49.97 182 GLU A CA 1
ATOM 1421 C C . GLU A 1 182 ? -21.864 20.683 19.898 1.00 49.97 182 GLU A C 1
ATOM 1423 O O . GLU A 1 182 ? -21.734 19.588 19.343 1.00 49.97 182 GLU A O 1
ATOM 1428 N N . PRO A 1 183 ? -23.089 21.166 20.179 1.00 59.19 183 PRO A N 1
ATOM 1429 C CA . PRO A 1 183 ? -24.296 20.396 19.938 1.00 59.19 183 PRO A CA 1
ATOM 1430 C C . PRO A 1 183 ? -24.774 20.625 18.508 1.00 59.19 183 PRO A C 1
ATOM 1432 O O . PRO A 1 183 ? -25.616 21.490 18.327 1.00 59.19 183 PRO A O 1
ATOM 1435 N N . LEU A 1 184 ? -24.289 19.890 17.503 1.00 56.09 184 LEU A N 1
ATOM 1436 C CA . LEU A 1 184 ? -24.903 19.886 16.165 1.00 56.09 184 LEU A CA 1
ATOM 1437 C C . LEU A 1 184 ? -24.568 18.592 15.392 1.00 56.09 184 LEU A C 1
ATOM 1439 O O . LEU A 1 184 ? -23.423 18.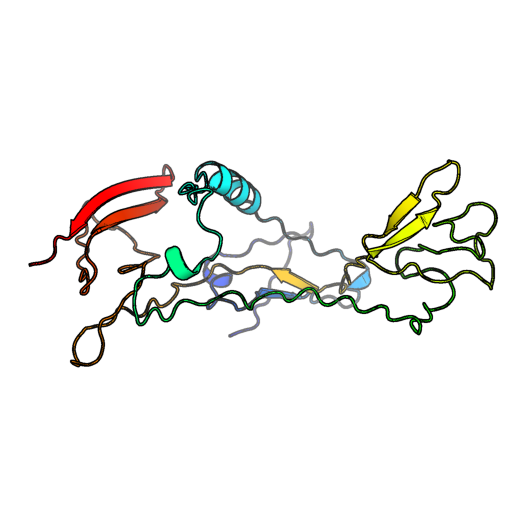314 15.060 1.00 56.09 184 LEU A O 1
ATOM 1443 N N . GLU A 1 185 ? -25.642 17.866 15.081 1.00 51.81 185 GLU A N 1
ATOM 1444 C CA . GLU A 1 185 ? -25.780 16.642 14.275 1.00 51.81 185 GLU A CA 1
ATOM 1445 C C . GLU A 1 185 ? -25.396 15.283 14.906 1.00 51.81 185 GLU A C 1
ATOM 1447 O O . GLU A 1 185 ? -24.287 15.103 15.408 1.00 51.81 185 GLU A O 1
ATOM 1452 N N . PRO A 1 186 ? -26.303 14.280 14.846 1.00 55.50 186 PRO A N 1
ATOM 1453 C CA . PRO A 1 186 ? -26.002 12.922 15.290 1.00 55.50 186 PRO A CA 1
ATOM 1454 C C . PRO A 1 186 ? -24.876 12.313 14.445 1.00 55.50 186 PRO A C 1
ATOM 1456 O O . PRO A 1 186 ? -24.959 12.222 13.218 1.00 55.50 186 PRO A O 1
ATOM 1459 N N . ALA A 1 187 ? -23.808 11.879 15.116 1.00 54.66 187 ALA A N 1
ATOM 1460 C CA . ALA A 1 187 ? -22.619 11.332 14.476 1.00 54.66 187 ALA A CA 1
ATOM 1461 C C . ALA A 1 187 ? -22.764 9.816 14.270 1.00 54.66 187 ALA A C 1
ATOM 1463 O O . ALA A 1 187 ? -22.424 9.012 15.145 1.00 54.66 187 ALA A O 1
ATOM 1464 N N . PHE A 1 188 ? -23.259 9.421 13.096 1.00 61.78 188 PHE A N 1
ATOM 1465 C CA . PHE A 1 188 ? -23.342 8.024 12.665 1.00 61.78 188 PHE A CA 1
ATOM 1466 C C . PHE A 1 188 ? -22.036 7.585 11.986 1.00 61.78 188 PHE A C 1
ATOM 1468 O O . PHE A 1 188 ? -21.892 7.672 10.769 1.00 61.78 188 PHE A O 1
ATOM 1475 N N . VAL A 1 189 ? -21.062 7.121 12.773 1.00 63.06 189 VAL A N 1
ATOM 1476 C CA . VAL A 1 189 ? -19.825 6.501 12.270 1.00 63.06 189 VAL A CA 1
ATOM 1477 C C . VAL A 1 189 ? -19.706 5.060 12.761 1.00 63.06 189 VAL A C 1
ATOM 1479 O O . VAL A 1 189 ? -19.849 4.779 13.948 1.00 63.06 189 VAL A O 1
ATOM 1482 N N . SER A 1 190 ? -19.412 4.125 11.851 1.00 67.94 190 SER A N 1
ATOM 1483 C CA . SER A 1 190 ? -19.261 2.698 12.184 1.00 67.94 190 SER A CA 1
ATOM 1484 C C . SER A 1 190 ? -18.065 2.414 13.100 1.00 67.94 190 SER A C 1
ATOM 1486 O O . SER A 1 190 ? -18.054 1.422 13.826 1.00 67.94 190 SER A O 1
ATOM 1488 N N . THR A 1 191 ? -17.053 3.283 13.060 1.00 75.69 191 THR A N 1
ATOM 1489 C CA . THR A 1 191 ? -15.878 3.242 13.932 1.00 75.69 191 THR A CA 1
ATOM 1490 C C . THR A 1 191 ? -15.953 4.426 14.884 1.00 75.69 191 THR A C 1
ATOM 1492 O O . THR A 1 191 ? -15.726 5.558 14.474 1.00 75.69 191 THR A O 1
ATOM 1495 N N . ILE A 1 192 ? -16.266 4.162 16.150 1.00 76.31 192 ILE A N 1
ATOM 1496 C CA . ILE A 1 192 ? -16.413 5.194 17.194 1.00 76.31 192 ILE A CA 1
ATOM 1497 C C . ILE A 1 192 ? -15.105 5.484 17.943 1.00 76.31 192 ILE A C 1
ATOM 1499 O O . ILE A 1 192 ? -14.972 6.511 18.604 1.00 76.31 192 ILE A O 1
ATOM 1503 N N . TYR A 1 193 ? -14.121 4.589 17.829 1.00 80.00 193 TYR A N 1
ATOM 1504 C CA . TYR A 1 193 ? -12.804 4.744 18.433 1.00 80.00 193 TYR A CA 1
ATOM 1505 C C . TYR A 1 193 ? -11.734 4.089 17.562 1.00 80.00 193 TYR A C 1
ATOM 1507 O O . TYR A 1 193 ? -11.871 2.932 17.159 1.00 80.00 193 TYR A O 1
ATOM 1515 N N . TRP A 1 194 ? -10.650 4.816 17.304 1.00 79.44 194 TRP A N 1
ATOM 1516 C CA . TRP A 1 194 ? -9.444 4.274 16.691 1.00 79.44 194 TRP A CA 1
ATOM 1517 C C . TRP A 1 194 ? -8.225 5.001 17.238 1.00 79.44 194 TRP A C 1
ATOM 1519 O O . TRP A 1 194 ? -8.128 6.223 17.151 1.00 79.44 194 TRP A O 1
ATOM 1529 N N . ASN A 1 195 ? -7.276 4.246 17.777 1.00 76.69 195 ASN A N 1
ATOM 1530 C CA . ASN A 1 195 ? -6.017 4.796 18.245 1.00 76.69 195 ASN A CA 1
ATOM 1531 C C . ASN A 1 195 ? -4.904 3.764 18.056 1.00 76.69 195 ASN A C 1
ATOM 1533 O O . ASN A 1 195 ? -5.100 2.583 18.339 1.00 76.69 195 ASN A O 1
ATOM 1537 N N . ASN A 1 196 ? -3.756 4.197 17.542 1.00 75.81 196 ASN A N 1
ATOM 1538 C CA . ASN A 1 196 ? -2.631 3.328 17.222 1.00 75.81 196 ASN A CA 1
ATOM 1539 C C . ASN A 1 196 ? -1.313 3.871 17.791 1.00 75.81 196 ASN A C 1
ATOM 1541 O O . ASN A 1 196 ? -1.146 5.071 17.991 1.00 75.81 196 ASN A O 1
ATOM 1545 N N . GLY A 1 197 ? -0.351 2.971 18.022 1.00 67.38 197 GLY A N 1
ATOM 1546 C CA . GLY A 1 197 ? 1.006 3.348 18.434 1.00 67.38 197 GLY A CA 1
ATOM 1547 C C . GLY A 1 197 ? 1.184 3.634 19.929 1.00 67.38 197 GLY A C 1
ATOM 1548 O O . GLY A 1 197 ? 2.082 4.383 20.304 1.00 67.38 197 GLY A O 1
ATOM 1549 N N . PHE A 1 198 ? 0.356 3.048 20.798 1.00 72.12 198 PHE A N 1
ATOM 1550 C CA . PHE A 1 198 ? 0.573 3.127 22.241 1.00 72.12 198 PHE A CA 1
ATOM 1551 C C . PHE A 1 198 ? 1.729 2.233 22.694 1.00 72.12 198 PHE A C 1
ATOM 1553 O O . PHE A 1 198 ? 1.727 1.027 22.461 1.00 72.12 198 PHE A O 1
ATOM 1560 N N . LEU A 1 199 ? 2.673 2.820 23.427 1.00 72.00 199 LEU A N 1
ATOM 1561 C CA . LEU A 1 199 ? 3.664 2.084 24.207 1.00 72.00 199 LEU A CA 1
ATOM 1562 C C . LEU A 1 199 ? 3.088 1.792 25.597 1.00 72.00 199 LEU A C 1
ATOM 1564 O O . LEU A 1 199 ? 2.821 2.707 26.381 1.00 72.00 199 LEU A O 1
ATOM 1568 N N . LEU A 1 200 ? 2.874 0.512 25.896 1.00 72.31 200 LEU A N 1
ATOM 1569 C CA . LEU A 1 200 ? 2.432 0.053 27.211 1.00 72.31 200 LEU A CA 1
ATOM 1570 C C . LEU A 1 200 ? 3.656 -0.151 28.111 1.00 72.31 200 LEU A C 1
ATOM 1572 O O . LEU A 1 200 ? 4.336 -1.168 28.036 1.00 72.31 200 LEU A O 1
ATOM 1576 N N . ASN A 1 201 ? 3.931 0.831 28.974 1.00 65.44 201 ASN A N 1
ATOM 1577 C CA . ASN A 1 201 ? 5.033 0.768 29.947 1.00 65.44 201 ASN A CA 1
ATOM 1578 C C . ASN A 1 201 ? 4.607 0.144 31.296 1.00 65.44 201 ASN A C 1
ATOM 1580 O O . ASN A 1 201 ? 5.433 -0.014 32.193 1.00 65.44 201 ASN A O 1
ATOM 1584 N N . LYS A 1 202 ? 3.313 -0.165 31.467 1.00 62.41 202 LYS A N 1
ATOM 1585 C CA . LYS A 1 202 ? 2.698 -0.784 32.654 1.00 62.41 202 LYS A CA 1
ATOM 1586 C C . LYS A 1 202 ? 1.643 -1.800 32.208 1.00 62.41 202 LYS A C 1
ATOM 1588 O O . LYS A 1 202 ? 1.113 -1.678 31.108 1.00 62.41 202 LYS A O 1
ATOM 1593 N N . ASN A 1 203 ? 1.331 -2.761 33.079 1.00 66.94 203 ASN A N 1
ATOM 1594 C CA . ASN A 1 203 ? 0.454 -3.898 32.774 1.00 66.94 203 ASN A CA 1
ATOM 1595 C C . ASN A 1 203 ? -0.991 -3.514 32.399 1.00 66.94 203 ASN A C 1
ATOM 1597 O O . ASN A 1 203 ? -1.673 -4.326 31.787 1.00 66.94 203 ASN A O 1
ATOM 1601 N N . GLU A 1 204 ? -1.458 -2.304 32.732 1.00 73.81 204 GLU A N 1
ATOM 1602 C CA . GLU A 1 204 ? -2.845 -1.884 32.505 1.00 73.81 204 GLU A CA 1
ATOM 1603 C C . GLU A 1 204 ? -2.931 -0.454 31.960 1.00 73.81 204 GLU A C 1
ATOM 1605 O O . GLU A 1 204 ? -2.189 0.447 32.369 1.00 73.81 204 GLU A O 1
ATOM 1610 N N . LYS A 1 205 ? -3.860 -0.252 31.022 1.00 76.69 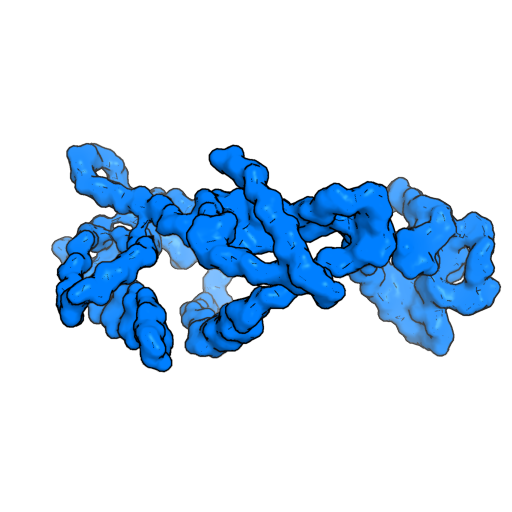205 LYS A N 1
ATOM 1611 C CA . LYS A 1 205 ? -4.170 1.036 30.404 1.00 76.69 205 LYS A CA 1
ATOM 1612 C C . LYS A 1 205 ? -5.675 1.147 30.211 1.00 76.69 205 LYS A C 1
ATOM 1614 O O . LYS A 1 205 ? -6.285 0.287 29.586 1.00 76.69 205 LYS A O 1
ATOM 1619 N N . GLU A 1 206 ? -6.244 2.232 30.714 1.00 82.06 206 GLU A N 1
ATOM 1620 C CA . GLU A 1 206 ? -7.650 2.556 30.511 1.00 82.06 206 GLU A CA 1
ATOM 1621 C C . GLU A 1 206 ? -7.850 3.299 29.183 1.00 82.06 206 GLU A C 1
ATOM 1623 O O . GLU A 1 206 ? -7.051 4.170 28.812 1.00 82.06 206 GLU A O 1
ATOM 1628 N N . ILE A 1 207 ? -8.913 2.927 28.467 1.00 78.88 207 ILE A N 1
ATOM 1629 C CA . ILE A 1 207 ? -9.365 3.559 27.229 1.00 78.88 207 ILE A CA 1
ATOM 1630 C C . ILE A 1 207 ? -10.803 4.024 27.451 1.00 78.88 207 ILE A C 1
ATOM 1632 O O . ILE A 1 207 ? -11.671 3.216 27.771 1.00 78.88 207 ILE A O 1
ATOM 1636 N N . THR A 1 208 ? -11.057 5.311 27.231 1.00 82.38 208 THR A N 1
ATOM 1637 C CA . THR A 1 208 ? -12.384 5.919 27.367 1.00 82.38 208 THR A CA 1
ATOM 1638 C C . THR A 1 208 ? -12.808 6.505 26.028 1.00 82.38 208 THR A C 1
ATOM 1640 O O . THR A 1 208 ? -12.031 7.202 25.374 1.00 82.38 208 THR A O 1
ATOM 1643 N N . PHE A 1 209 ? -14.036 6.215 25.610 1.00 79.56 209 PHE A N 1
ATOM 1644 C CA . PHE A 1 209 ? -14.629 6.731 24.380 1.00 79.56 209 PHE A CA 1
ATOM 1645 C C . PHE A 1 209 ? -16.146 6.843 24.531 1.00 79.56 209 PHE A C 1
ATOM 1647 O O . PHE A 1 209 ? -16.745 6.189 25.384 1.00 79.56 209 PHE A O 1
ATOM 1654 N N . TYR A 1 210 ? -16.766 7.664 23.687 1.00 78.50 210 TYR A N 1
ATOM 1655 C CA . TYR A 1 210 ? -18.215 7.837 23.644 1.00 78.50 210 TYR A CA 1
ATOM 1656 C C . TYR A 1 210 ? -18.821 6.942 22.562 1.00 78.50 210 TYR A C 1
ATOM 1658 O O . TYR A 1 210 ? -18.282 6.833 21.462 1.00 78.50 210 TYR A O 1
ATOM 1666 N N . THR A 1 211 ? -19.954 6.308 22.861 1.00 74.44 211 THR A N 1
ATOM 1667 C CA . THR A 1 211 ? -20.653 5.403 21.933 1.00 74.44 211 THR A CA 1
ATOM 1668 C C . THR A 1 211 ? -21.509 6.121 20.886 1.00 74.44 211 THR A C 1
ATOM 1670 O O . THR A 1 211 ? -22.078 5.454 20.025 1.00 74.44 211 THR A O 1
ATOM 1673 N N . SER A 1 212 ? -21.569 7.461 20.923 1.00 66.88 212 SER A N 1
ATOM 1674 C CA . SER A 1 212 ? -22.478 8.284 20.106 1.00 66.88 212 SER A CA 1
ATOM 1675 C C . SER A 1 212 ? -23.960 7.908 20.320 1.00 66.88 212 SER A C 1
ATOM 1677 O O . SER A 1 212 ? -24.289 7.150 21.236 1.00 66.88 212 SER A O 1
ATOM 1679 N N . ASP A 1 213 ? -24.852 8.407 19.460 1.00 66.50 213 ASP A N 1
ATOM 1680 C CA . ASP A 1 213 ? -26.293 8.091 19.421 1.00 66.50 213 ASP A CA 1
ATOM 1681 C C . ASP A 1 213 ? -26.610 6.738 18.740 1.00 66.50 213 ASP A C 1
ATOM 1683 O O . ASP A 1 213 ? -27.758 6.431 18.407 1.00 66.50 213 ASP A O 1
ATOM 1687 N N . ILE A 1 214 ? -25.594 5.907 18.492 1.00 70.31 214 ILE A N 1
ATOM 1688 C CA . ILE A 1 214 ? -25.730 4.663 17.730 1.00 70.31 214 ILE A CA 1
ATOM 1689 C C . ILE A 1 214 ? -26.066 3.509 18.678 1.00 70.31 214 ILE A C 1
ATOM 1691 O O . ILE A 1 214 ? -25.301 3.162 19.576 1.00 70.31 214 ILE A O 1
ATOM 1695 N N . THR A 1 215 ? -27.203 2.861 18.432 1.00 78.94 215 THR A N 1
ATOM 1696 C CA . THR A 1 215 ? -27.598 1.631 19.130 1.00 78.94 215 THR A CA 1
ATOM 1697 C C . THR A 1 215 ? -27.139 0.399 18.354 1.00 78.94 215 THR A C 1
ATOM 1699 O O . THR A 1 215 ? -27.071 0.412 17.124 1.00 78.94 215 THR A O 1
ATOM 1702 N N . GLY A 1 216 ? -26.817 -0.683 19.064 1.00 77.81 216 GLY A N 1
ATOM 1703 C CA . GLY A 1 216 ? -26.393 -1.944 18.457 1.00 77.81 216 GLY A CA 1
ATOM 1704 C C . GLY A 1 216 ? -25.166 -2.568 19.113 1.00 77.81 216 GLY A C 1
ATOM 1705 O O . GLY A 1 216 ? -24.713 -2.146 20.176 1.00 77.81 216 GLY A O 1
ATOM 1706 N N . LYS A 1 217 ? -24.645 -3.622 18.477 1.00 80.56 217 LYS A N 1
ATOM 1707 C CA . LYS A 1 217 ? -23.484 -4.380 18.957 1.00 80.56 217 LYS A CA 1
ATOM 1708 C C . LYS A 1 217 ? -22.191 -3.800 18.401 1.00 80.56 217 LYS A C 1
ATOM 1710 O O . LYS A 1 217 ? -22.041 -3.670 17.186 1.00 80.56 217 LYS A O 1
ATOM 1715 N N . PHE A 1 218 ? -21.246 -3.540 19.290 1.00 83.00 218 PHE A N 1
ATOM 1716 C CA . PHE A 1 218 ? -19.921 -3.026 18.980 1.00 83.00 218 PHE A CA 1
ATOM 1717 C C . PHE A 1 218 ? -18.861 -4.050 19.355 1.00 83.00 218 PHE A C 1
ATOM 1719 O O . PHE A 1 218 ? -18.959 -4.695 20.399 1.00 83.00 218 PHE A O 1
ATOM 1726 N N . LYS A 1 219 ? -17.834 -4.165 18.511 1.00 86.25 219 LYS A N 1
ATOM 1727 C CA . LYS A 1 219 ? -16.652 -4.993 18.747 1.00 86.25 219 LYS A CA 1
ATOM 1728 C C . LYS A 1 219 ? -15.454 -4.080 18.977 1.00 86.25 219 LYS A C 1
ATOM 1730 O O . LYS A 1 219 ? -15.116 -3.264 18.124 1.00 86.25 219 LYS A O 1
ATOM 1735 N N . VAL A 1 220 ? -14.824 -4.226 20.130 1.00 86.62 220 VAL A N 1
ATOM 1736 C CA . VAL A 1 220 ? -13.522 -3.654 20.460 1.00 86.62 220 VAL A CA 1
ATOM 1737 C C . VAL A 1 220 ? -12.472 -4.656 20.017 1.00 86.62 220 VAL A C 1
ATOM 1739 O O . VAL A 1 220 ? -12.581 -5.836 20.337 1.00 86.62 220 VAL A O 1
ATOM 1742 N N . ILE A 1 221 ? -11.466 -4.192 19.284 1.00 87.12 221 ILE A N 1
ATOM 1743 C CA . ILE A 1 221 ? -10.328 -5.004 18.857 1.00 87.12 221 ILE A CA 1
ATOM 1744 C C . ILE A 1 221 ? -9.063 -4.292 19.325 1.00 87.12 221 ILE A C 1
ATOM 1746 O O . ILE A 1 221 ? -8.853 -3.122 19.006 1.00 87.12 221 ILE A O 1
ATOM 1750 N N . VAL A 1 222 ? -8.225 -5.000 20.074 1.00 85.75 222 VAL A N 1
ATOM 1751 C CA . VAL A 1 222 ? -6.918 -4.537 20.538 1.00 85.75 222 VAL A CA 1
ATOM 1752 C C . VAL A 1 222 ? -5.852 -5.408 19.890 1.00 85.75 222 VAL A C 1
ATOM 1754 O O . VAL A 1 222 ? -5.882 -6.633 19.989 1.00 85.75 222 VAL A O 1
ATOM 1757 N N . GLN A 1 223 ? -4.910 -4.761 19.213 1.00 81.94 223 GLN A N 1
ATOM 1758 C CA . GLN A 1 223 ? -3.786 -5.404 18.540 1.00 81.94 223 GLN A CA 1
ATOM 1759 C C . GLN A 1 223 ? -2.487 -4.746 18.988 1.00 81.94 223 GLN A C 1
ATOM 1761 O O . GLN A 1 223 ? -2.424 -3.525 19.144 1.00 81.94 223 GLN A O 1
ATOM 1766 N N . GLY A 1 224 ? -1.446 -5.548 19.186 1.00 78.19 224 GLY A N 1
ATOM 1767 C CA . GLY A 1 224 ? -0.143 -5.051 19.605 1.00 78.19 224 GLY A CA 1
ATOM 1768 C C . GLY A 1 224 ? 0.983 -6.013 19.269 1.00 78.19 224 GLY A C 1
ATOM 1769 O O . GLY A 1 224 ? 0.755 -7.141 18.847 1.00 78.19 224 GLY A O 1
ATOM 1770 N N . VAL A 1 225 ? 2.214 -5.561 19.475 1.00 80.19 225 VAL A N 1
ATOM 1771 C CA . VAL A 1 225 ? 3.419 -6.377 19.318 1.00 80.19 225 VAL A CA 1
ATOM 1772 C C . VAL A 1 225 ? 4.240 -6.237 20.594 1.00 80.19 225 VAL A C 1
ATOM 1774 O O . VAL A 1 225 ? 4.420 -5.128 21.097 1.00 80.19 225 VAL A O 1
ATOM 1777 N N . SER A 1 226 ? 4.704 -7.358 21.136 1.00 79.94 226 SER A N 1
ATOM 1778 C CA . SER A 1 226 ? 5.603 -7.412 22.291 1.00 79.94 226 SER A CA 1
ATOM 1779 C C . SER A 1 226 ? 6.987 -7.913 21.875 1.00 79.94 226 SER A C 1
ATOM 1781 O O . SER A 1 226 ? 7.200 -8.318 20.736 1.00 79.94 226 SER A O 1
ATOM 1783 N N . THR A 1 227 ? 7.938 -7.942 22.811 1.00 74.12 227 THR A N 1
ATOM 1784 C CA . THR A 1 227 ? 9.271 -8.524 22.571 1.00 74.12 227 THR A CA 1
ATOM 1785 C C . THR A 1 227 ? 9.249 -10.035 22.332 1.00 74.12 227 THR A C 1
ATOM 1787 O O . THR A 1 227 ? 10.262 -10.588 21.913 1.00 74.12 227 THR A O 1
ATOM 1790 N N . LYS A 1 228 ? 8.130 -10.707 22.628 1.00 74.00 228 LYS A N 1
ATOM 1791 C CA . LYS A 1 228 ? 7.984 -12.162 22.499 1.00 74.00 228 LYS A CA 1
ATOM 1792 C C . LYS A 1 228 ? 7.081 -12.564 21.339 1.00 74.00 228 LYS A C 1
ATOM 1794 O O . LYS A 1 228 ? 7.405 -13.520 20.650 1.00 74.00 228 LYS A O 1
ATOM 1799 N N . ASP A 1 229 ? 5.960 -11.868 21.161 1.00 70.56 229 ASP A N 1
ATOM 1800 C CA . ASP A 1 229 ? 4.954 -12.211 20.151 1.00 70.56 229 ASP A CA 1
ATOM 1801 C C . ASP A 1 229 ? 3.974 -11.055 19.875 1.00 70.56 229 ASP A C 1
ATOM 1803 O O . ASP A 1 229 ? 3.961 -10.036 20.582 1.00 70.56 229 ASP A O 1
ATOM 1807 N N . VAL A 1 230 ? 3.127 -11.241 18.867 1.00 75.88 230 VAL A N 1
ATOM 1808 C CA . VAL A 1 230 ? 1.966 -10.407 18.560 1.00 75.88 230 VAL A CA 1
ATOM 1809 C C . VAL A 1 230 ? 0.818 -10.707 19.520 1.00 75.88 230 VAL A C 1
ATOM 1811 O O . VAL A 1 230 ? 0.574 -11.840 19.923 1.00 75.88 230 VAL A O 1
ATOM 1814 N N . LEU A 1 231 ? 0.116 -9.649 19.911 1.00 78.94 231 LEU A N 1
ATOM 1815 C CA . LEU A 1 231 ? -0.982 -9.673 20.863 1.00 78.94 231 LEU A CA 1
ATOM 1816 C C . LEU A 1 231 ? -2.284 -9.325 20.142 1.00 78.94 231 LEU A C 1
ATOM 1818 O O . LEU A 1 231 ? -2.340 -8.359 19.377 1.00 78.94 231 LEU A O 1
ATOM 1822 N N . TYR A 1 232 ? -3.332 -10.093 20.425 1.00 83.38 232 TYR A N 1
ATOM 1823 C CA . TYR A 1 232 ? -4.689 -9.863 19.944 1.00 83.38 232 TYR A CA 1
ATOM 1824 C C . TYR A 1 232 ? -5.673 -10.080 21.090 1.00 83.38 232 TYR A C 1
ATOM 1826 O O . TYR A 1 232 ? -5.570 -11.064 21.823 1.00 83.38 232 TYR A O 1
ATOM 1834 N N . GLY A 1 233 ? -6.643 -9.185 21.215 1.00 81.44 233 GLY A N 1
ATOM 1835 C CA . GLY A 1 233 ? -7.793 -9.370 22.084 1.00 81.44 233 GLY A CA 1
ATOM 1836 C C . GLY A 1 233 ? -9.000 -8.650 21.513 1.00 81.44 233 GLY A C 1
ATOM 1837 O O . GLY A 1 233 ? -8.866 -7.592 20.896 1.00 81.44 233 GLY A O 1
ATOM 1838 N N . ASP A 1 234 ? -10.179 -9.214 21.720 1.00 88.38 234 ASP A N 1
ATOM 1839 C CA . ASP A 1 234 ? -11.431 -8.591 21.334 1.00 88.38 234 ASP A CA 1
ATOM 1840 C C . ASP A 1 234 ? -12.471 -8.661 22.451 1.00 88.38 234 ASP A C 1
ATOM 1842 O O . ASP A 1 234 ? -12.405 -9.481 23.366 1.00 88.38 234 ASP A O 1
ATOM 1846 N N . TYR A 1 235 ? -13.421 -7.736 22.399 1.00 88.19 235 TYR A N 1
ATOM 1847 C CA . TYR A 1 235 ? -14.515 -7.652 23.353 1.00 88.19 235 TYR A CA 1
ATOM 1848 C C . TYR A 1 235 ? -15.752 -7.098 22.660 1.00 88.19 235 TYR A C 1
ATOM 1850 O O . TYR A 1 235 ? -15.653 -6.175 21.859 1.00 88.19 235 TYR A O 1
ATOM 1858 N N . THR A 1 236 ? -16.929 -7.641 22.962 1.00 86.81 236 THR A N 1
ATOM 1859 C CA . THR A 1 236 ? -18.188 -7.181 22.363 1.00 86.81 236 THR A CA 1
ATOM 1860 C C . THR A 1 236 ? -19.108 -6.622 23.434 1.00 86.81 236 THR A C 1
ATOM 1862 O O . THR A 1 236 ? -19.283 -7.234 24.486 1.00 86.81 236 THR A O 1
ATOM 1865 N N . PHE A 1 237 ? -19.739 -5.487 23.150 1.00 87.81 237 PHE A N 1
ATOM 1866 C CA . PHE A 1 237 ? -20.768 -4.893 24.001 1.00 87.81 237 PHE A CA 1
ATOM 1867 C C . PHE A 1 237 ? -21.955 -4.411 23.162 1.00 87.81 237 PHE A C 1
ATOM 1869 O O . PHE A 1 237 ? -21.848 -4.257 21.946 1.00 87.81 237 PHE A O 1
ATOM 1876 N N . GLU A 1 238 ? -23.107 -4.201 23.798 1.00 85.38 238 GLU A N 1
ATOM 1877 C CA . GLU A 1 238 ? -24.329 -3.736 23.137 1.00 85.38 238 GLU A CA 1
ATOM 1878 C C . GLU A 1 238 ? -24.806 -2.425 23.761 1.00 85.38 238 GLU A C 1
ATOM 1880 O O . GLU A 1 238 ? -24.978 -2.332 24.976 1.00 85.38 238 GLU A O 1
ATOM 1885 N N . VAL A 1 239 ? -25.039 -1.424 22.915 1.00 83.69 239 VAL A N 1
ATOM 1886 C CA . VAL A 1 239 ? -25.625 -0.137 23.297 1.00 83.69 239 VAL A CA 1
ATOM 1887 C C . VAL A 1 239 ? -27.116 -0.197 23.013 1.00 83.69 239 VAL A C 1
ATOM 1889 O O . VAL A 1 239 ? -27.534 -0.398 21.870 1.00 83.69 239 VAL A O 1
ATOM 1892 N N . LYS A 1 240 ? -27.924 -0.025 24.057 1.00 82.69 240 LYS A N 1
ATOM 1893 C CA . LYS A 1 240 ? -29.384 0.006 23.952 1.00 82.69 240 LYS A CA 1
ATOM 1894 C C . LYS A 1 240 ? -29.865 1.451 23.941 1.00 82.69 240 LYS A C 1
ATOM 1896 O O . LYS A 1 240 ? -29.366 2.269 24.710 1.00 82.69 240 LYS A O 1
ATOM 1901 N N . GLY A 1 241 ? -30.833 1.740 23.073 1.00 74.31 241 GLY A N 1
ATOM 1902 C CA . GLY A 1 241 ? -31.547 3.013 23.102 1.00 74.31 241 GLY A CA 1
ATOM 1903 C C . GLY A 1 241 ? -32.280 3.163 24.431 1.00 74.31 241 GLY A C 1
ATOM 1904 O O . GLY A 1 241 ? -32.712 2.161 25.007 1.00 74.31 241 GLY A O 1
ATOM 1905 N N . LYS A 1 242 ? -32.363 4.399 24.922 1.00 60.06 242 LYS A N 1
ATOM 1906 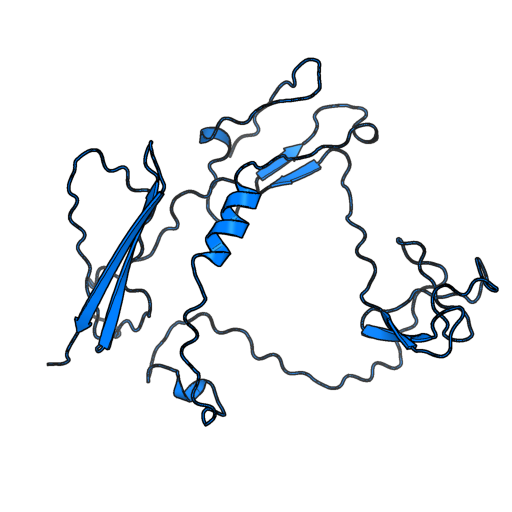C CA . LYS A 1 242 ? -33.258 4.729 26.033 1.00 60.06 242 LYS A CA 1
ATOM 1907 C C . LYS A 1 242 ? -34.714 4.628 25.603 1.00 60.06 242 LYS A C 1
ATOM 1909 O O . LYS A 1 242 ? -35.000 4.982 24.439 1.00 60.06 242 LYS A O 1
#

Foldseek 3Di:
DDDDDDDADPVRDDDDDQVRLEDAPPDWDKFFDPDPPLQVDDDDDDDPCPVVVVVVVVVDDPPPPPPPPPPPDCVVVDDPDDDPDPDDDDDDDDDDPPVPDDAAWAEDPVRWWAAPQQEIPAPVQRPPRRIGYDDAQDWGHYHPDDDIDHHHDDDDPPPPRRMDIDRGNHDKDDDDQDPCPDDDDFDDDLDNDDTDDDDPPDPDDDDDTDPTQDWFKDKDWDWDADPVGIDIDMDMDTHDDD

pLDDT: mean 72.36, std 14.66, range [40.25, 93.25]

Sequence (242 aa):
MGIELYNTDNQGYFEFKAANLTVEKEKPVYIFLGEKNKDRYVLSINDPYANLNKSYLKLFGPEYRAVPSSVQNNNVLSLKSNETAIRLKEVQITSGNNNNFRSPRGPNACGDYVCSYNILNCFNHVGSSNNRQPVAGESYRISGGGGTIVYQGCETVAINPGMVAMDGIYSKKEFYMNDYAEPLEPAFVSTIYWNNGFLLNKNEKEITFYTSDITGKFKVIVQGVSTKDVLYGDYTFEVKGK

Organism: NCBI:txid3121371